Protein AF-A0A1Y2IAF9-F1 (afdb_monomer)

Nearest PDB structures (foldseek):
  5a9q-assembly1_1  TM=4.349E-01  e=6.823E-01  Homo sapiens
  2kd2-assembly1_A  TM=7.575E-01  e=8.486E+00  Mus musculus
  6i52-assembly1_A  TM=2.511E-01  e=3.735E+00  Saccharomyces cerevisiae S288C
  5yvq-assembly1_A  TM=1.130E-01  e=1.772E-01  Muvirus mu
  6byp-assembly1_A  TM=2.005E-01  e=3.735E+00  Alteromonas sp. LOR

Foldseek 3Di:
DVVVVVLVVLLVVLVVLCVLLVHDDDDDPPDGSNRSSVLSVVLLVCLLQVPQPDEAEDECCRLPVPDQADWAAAPQKTWGWDQDPQKTKTWIWRDADPVRNDIDIDIDIARGDFPDWDDDPVAFKIKGWDFLADRQRDDDDDDDDDPDDDDPDDDDDDDPDPPPFTKIKMFGNVLSVVLVVPDDPPDHGDDDDCVGRPQPTMDMDGDPDPPPRFDFHDEHQKTWGWDQDPPLFKIKIKIKRLSDDPVSQVVLVVVCVVQPDPPPPPVVPDPDDPPVDKHKHKDKDQDKDWQADPPVDSRGNDPGIDIHRRIIMMIIIMDTQDPASAWHWHDDSNYIYTYHRD

Structure (mmCIF, N/CA/C/O backbone):
data_AF-A0A1Y2IAF9-F1
#
_entry.id   AF-A0A1Y2IAF9-F1
#
loop_
_atom_site.group_PDB
_atom_site.id
_atom_site.type_symbol
_atom_site.label_atom_id
_atom_site.label_alt_id
_atom_site.label_comp_id
_atom_site.label_asym_id
_atom_site.label_entity_id
_atom_site.label_seq_id
_atom_site.pdbx_PDB_ins_code
_atom_site.Cartn_x
_atom_site.Cartn_y
_atom_site.Cartn_z
_atom_site.occupancy
_atom_site.B_iso_or_equiv
_atom_site.auth_seq_id
_atom_site.auth_comp_id
_atom_site.auth_asym_id
_atom_site.auth_atom_id
_atom_site.pdbx_PDB_model_num
ATOM 1 N N . MET A 1 1 ? -1.898 -12.238 41.537 1.00 76.81 1 MET A N 1
ATOM 2 C CA . MET A 1 1 ? -1.770 -13.462 40.729 1.00 76.81 1 MET A CA 1
ATOM 3 C C . MET A 1 1 ? -2.768 -13.439 39.579 1.00 76.81 1 MET A C 1
ATOM 5 O O . MET A 1 1 ? -2.336 -13.214 38.472 1.00 76.81 1 MET A O 1
ATOM 9 N N . LEU A 1 2 ? -4.087 -13.450 39.802 1.00 80.12 2 LEU A N 1
ATOM 10 C CA . LEU A 1 2 ? -5.042 -13.400 38.673 1.00 80.12 2 LEU A CA 1
ATOM 11 C C . LEU A 1 2 ? -4.886 -12.192 37.720 1.00 80.12 2 LEU A C 1
ATOM 13 O O . LEU A 1 2 ? -5.036 -12.354 36.519 1.00 80.12 2 LEU A O 1
ATOM 17 N N . LEU A 1 3 ? -4.565 -10.994 38.228 1.00 81.12 3 LEU A N 1
ATOM 18 C CA . LEU A 1 3 ? -4.362 -9.812 37.372 1.00 81.12 3 LEU A CA 1
ATOM 19 C C . LEU A 1 3 ? -3.074 -9.882 36.532 1.00 81.12 3 LEU A C 1
ATOM 21 O O . LEU A 1 3 ? -3.092 -9.453 35.386 1.00 81.12 3 LEU A O 1
ATOM 25 N N . SER A 1 4 ? -1.989 -10.461 37.064 1.00 83.62 4 SER A N 1
ATOM 26 C CA . SER A 1 4 ? -0.749 -10.641 36.292 1.00 83.62 4 SER A CA 1
ATOM 27 C C . SER A 1 4 ? -0.944 -11.650 35.161 1.00 83.62 4 SER A C 1
ATOM 29 O O . SER A 1 4 ? -0.481 -11.418 34.051 1.00 83.62 4 SER A O 1
ATOM 31 N N . ASP A 1 5 ? -1.711 -12.713 35.415 1.00 88.81 5 ASP A N 1
ATOM 32 C CA . ASP A 1 5 ? -1.973 -13.764 34.425 1.00 88.81 5 ASP A CA 1
ATOM 33 C C . ASP A 1 5 ? -2.825 -13.237 33.247 1.00 88.81 5 ASP A C 1
ATOM 35 O O . ASP A 1 5 ? -2.660 -13.655 32.096 1.00 88.81 5 ASP A O 1
ATOM 39 N N . ILE A 1 6 ? -3.726 -12.283 33.520 1.00 89.31 6 ILE A N 1
ATOM 40 C CA . ILE A 1 6 ? -4.536 -11.613 32.492 1.00 89.31 6 ILE A CA 1
ATOM 41 C C . ILE A 1 6 ? -3.656 -10.719 31.612 1.00 89.31 6 ILE A C 1
ATOM 43 O O . ILE A 1 6 ? -3.736 -10.820 30.387 1.00 89.31 6 ILE A O 1
ATOM 47 N N . ASP A 1 7 ? -2.794 -9.892 32.207 1.00 91.06 7 ASP A N 1
ATOM 48 C CA . ASP A 1 7 ? -1.920 -8.988 31.450 1.00 91.06 7 ASP A CA 1
ATOM 49 C C . ASP A 1 7 ? -0.928 -9.752 30.563 1.00 91.06 7 ASP A C 1
ATOM 51 O O . ASP A 1 7 ? -0.714 -9.375 29.407 1.00 91.06 7 ASP A O 1
ATOM 55 N N . GLU A 1 8 ? -0.377 -10.865 31.056 1.00 92.94 8 GLU A N 1
ATOM 56 C CA . GLU A 1 8 ? 0.482 -11.757 30.270 1.00 92.94 8 GLU A CA 1
ATOM 57 C C . GLU A 1 8 ? -0.269 -12.365 29.081 1.00 92.94 8 GLU A C 1
ATOM 59 O O . GLU A 1 8 ? 0.237 -12.374 27.954 1.00 92.94 8 GLU A O 1
ATOM 64 N N . THR A 1 9 ? -1.508 -12.814 29.302 1.00 96.06 9 THR A N 1
ATOM 65 C CA . THR A 1 9 ? -2.350 -13.378 28.239 1.00 96.06 9 THR A CA 1
ATOM 66 C C . THR A 1 9 ? -2.654 -12.338 27.161 1.00 96.06 9 THR A C 1
ATOM 68 O O . THR A 1 9 ? -2.522 -12.619 25.968 1.00 96.06 9 THR A O 1
ATOM 71 N N . VAL A 1 10 ? -3.029 -11.119 27.556 1.00 96.06 10 VAL A N 1
ATOM 72 C CA . VAL A 1 10 ? -3.322 -10.029 26.614 1.00 96.06 10 VAL A CA 1
ATOM 73 C C . VAL A 1 10 ? -2.063 -9.598 25.862 1.00 96.06 10 VAL A C 1
ATOM 75 O O . VAL A 1 10 ? -2.120 -9.379 24.652 1.00 96.06 10 VAL A O 1
ATOM 78 N N . SER A 1 11 ? -0.914 -9.537 26.539 1.00 95.44 11 SER A N 1
ATOM 79 C CA . SER A 1 11 ? 0.374 -9.243 25.906 1.00 95.44 11 SER A CA 1
ATOM 80 C C . SER A 1 11 ? 0.740 -10.286 24.849 1.00 95.44 11 SER A C 1
ATOM 82 O O . SER A 1 11 ? 1.123 -9.930 23.734 1.00 95.44 11 SER A O 1
ATOM 84 N N . LEU A 1 12 ? 0.537 -11.575 25.142 1.00 96.19 12 LEU A N 1
ATOM 85 C CA . LEU A 1 12 ? 0.754 -12.646 24.173 1.00 96.19 12 LEU A CA 1
ATOM 86 C C . LEU A 1 12 ? -0.173 -12.512 22.956 1.00 96.19 12 LEU A C 1
ATOM 88 O O . LEU A 1 12 ? 0.286 -12.648 21.822 1.00 96.19 12 LEU A O 1
ATOM 92 N N . ILE A 1 13 ? -1.459 -12.212 23.169 1.00 96.38 13 ILE A N 1
ATOM 93 C CA . ILE A 1 13 ? -2.408 -11.982 22.068 1.00 96.38 13 ILE A CA 1
ATOM 94 C C . ILE A 1 13 ? -1.953 -10.796 21.212 1.00 96.38 13 ILE A C 1
ATOM 96 O O . ILE A 1 13 ? -1.945 -10.905 19.989 1.00 96.38 13 ILE A O 1
ATOM 100 N N . TYR A 1 14 ? -1.519 -9.696 21.829 1.00 95.81 14 TYR A N 1
ATOM 101 C CA . TYR A 1 14 ? -0.976 -8.545 21.111 1.00 95.81 14 TYR A CA 1
ATOM 102 C C . TYR A 1 14 ? 0.216 -8.922 20.221 1.00 95.81 14 TYR A C 1
ATOM 104 O O . TYR A 1 14 ? 0.215 -8.589 19.037 1.00 95.81 14 TYR A O 1
ATOM 112 N N . GLN A 1 15 ? 1.183 -9.688 20.736 1.00 95.38 15 GLN A N 1
ATOM 113 C CA . GLN A 1 15 ? 2.333 -10.158 19.949 1.00 95.38 15 GLN A CA 1
ATOM 114 C C . GLN A 1 15 ? 1.920 -11.062 18.779 1.00 95.38 15 GLN A C 1
ATOM 116 O O . GLN A 1 15 ? 2.440 -10.933 17.671 1.00 95.38 15 GLN A O 1
ATOM 121 N N . ILE A 1 16 ? 0.950 -11.954 18.999 1.00 94.06 16 ILE A N 1
ATOM 122 C CA . ILE A 1 16 ? 0.395 -12.805 17.938 1.00 94.06 16 ILE A CA 1
ATOM 123 C C . ILE A 1 16 ? -0.255 -11.945 16.844 1.00 94.06 16 ILE A C 1
ATOM 125 O O . ILE A 1 16 ? -0.029 -12.172 15.654 1.00 94.06 16 ILE A O 1
ATOM 129 N N . GLU A 1 17 ? -1.049 -10.947 17.232 1.00 93.75 17 GLU A N 1
ATOM 130 C CA . GLU A 1 17 ? -1.734 -10.066 16.287 1.00 93.75 17 GLU A CA 1
ATOM 131 C C . GLU A 1 17 ? -0.757 -9.155 15.525 1.00 93.75 17 GLU A C 1
ATOM 133 O O . GLU A 1 17 ? -0.952 -8.943 14.327 1.00 93.75 17 GLU A O 1
ATOM 138 N N . LEU A 1 18 ? 0.327 -8.692 16.157 1.00 91.12 18 LEU A N 1
ATOM 139 C CA . LEU A 1 18 ? 1.426 -7.993 15.479 1.00 91.12 18 LEU A CA 1
ATOM 140 C C . LEU A 1 18 ? 2.084 -8.872 14.412 1.00 91.12 18 LEU A C 1
ATOM 142 O O . LEU A 1 18 ? 2.261 -8.431 13.275 1.00 91.12 18 LEU A O 1
ATOM 146 N N . GLY A 1 19 ? 2.361 -10.138 14.744 1.00 88.56 19 GLY A N 1
ATOM 147 C CA . GLY A 1 19 ? 2.893 -11.114 13.795 1.00 88.56 19 GLY A CA 1
ATOM 148 C C . GLY A 1 19 ? 1.987 -11.296 12.573 1.00 88.56 19 GLY A C 1
ATOM 149 O O . GLY A 1 19 ? 2.471 -11.316 11.442 1.00 88.56 19 GLY A O 1
ATOM 150 N N . PHE A 1 20 ? 0.663 -11.334 12.765 1.00 87.94 20 PHE A N 1
ATOM 151 C CA . PHE A 1 20 ? -0.286 -11.373 11.643 1.00 87.94 20 PHE A CA 1
ATOM 152 C C . PHE A 1 20 ? -0.281 -10.102 10.797 1.00 87.94 20 PHE A C 1
ATOM 154 O O . PHE A 1 20 ? -0.543 -10.170 9.597 1.00 87.94 20 PHE A O 1
ATOM 161 N N . GLU A 1 21 ? 0.003 -8.946 11.391 1.00 83.75 21 GLU A N 1
ATOM 162 C CA . GLU A 1 21 ? 0.117 -7.682 10.666 1.00 83.75 21 GLU A CA 1
ATOM 163 C C . GLU A 1 21 ? 1.495 -7.483 10.012 1.00 83.75 21 GLU A C 1
ATOM 165 O O . GLU A 1 21 ? 1.642 -6.548 9.227 1.00 83.75 21 GLU A O 1
ATOM 170 N N . SER A 1 22 ? 2.459 -8.387 10.255 1.00 83.75 22 SER A N 1
ATOM 171 C CA . SER A 1 22 ? 3.883 -8.207 9.914 1.00 83.75 22 SER A CA 1
ATOM 172 C C . SER A 1 22 ? 4.475 -6.936 10.535 1.00 83.75 22 SER A C 1
ATOM 174 O O . SER A 1 22 ? 5.323 -6.277 9.944 1.00 83.75 22 SER A O 1
ATOM 176 N N . LEU A 1 23 ? 3.998 -6.577 11.727 1.00 84.44 23 LEU A N 1
ATOM 177 C CA . LEU A 1 23 ? 4.448 -5.405 12.464 1.00 84.44 23 LEU A CA 1
ATOM 178 C C . LEU A 1 23 ? 5.385 -5.816 13.591 1.00 84.44 23 LEU A C 1
ATOM 180 O O . LEU A 1 23 ? 5.216 -6.863 14.216 1.00 84.44 23 LEU A O 1
ATOM 184 N N . GLU A 1 24 ? 6.343 -4.949 13.883 1.00 86.00 24 GLU A N 1
ATOM 185 C CA . GLU A 1 24 ? 7.184 -5.081 15.065 1.00 86.00 24 GLU A CA 1
ATOM 186 C C . GLU A 1 24 ? 6.483 -4.481 16.285 1.00 86.00 24 GLU A C 1
ATOM 188 O O . GLU A 1 24 ? 5.723 -3.512 16.186 1.00 86.00 24 GLU A O 1
ATOM 193 N N . ALA A 1 25 ? 6.740 -5.061 17.456 1.00 85.62 25 ALA A N 1
ATOM 194 C CA . ALA A 1 25 ? 6.220 -4.528 18.701 1.00 85.62 25 ALA A CA 1
ATOM 195 C C . ALA A 1 25 ? 6.862 -3.174 19.001 1.00 85.62 25 ALA A C 1
ATOM 197 O O . ALA A 1 25 ? 8.059 -3.082 19.262 1.00 85.62 25 ALA A O 1
ATOM 198 N N . TYR A 1 26 ? 6.040 -2.131 19.016 1.00 82.50 26 TYR A N 1
ATOM 199 C CA . TYR A 1 26 ? 6.442 -0.813 19.478 1.00 82.50 26 TYR A CA 1
ATOM 200 C C . TYR A 1 26 ? 5.904 -0.583 20.893 1.00 82.50 26 TYR A C 1
ATOM 202 O O . TYR A 1 26 ? 4.705 -0.748 21.136 1.00 82.50 26 TYR A O 1
ATOM 210 N N . GLN A 1 27 ? 6.787 -0.231 21.832 1.00 82.19 27 GLN A N 1
ATOM 211 C CA . GLN A 1 27 ? 6.377 0.190 23.170 1.00 82.19 27 GLN A CA 1
ATOM 212 C C . GLN A 1 27 ? 6.032 1.677 23.149 1.00 82.19 27 GLN A C 1
ATOM 214 O O . GLN A 1 27 ? 6.852 2.516 22.785 1.00 82.19 27 GLN A O 1
ATOM 219 N N . VAL A 1 28 ? 4.800 1.989 23.543 1.00 86.38 28 VAL A N 1
ATOM 220 C CA . VAL A 1 28 ? 4.346 3.361 23.764 1.00 86.38 28 VAL A CA 1
ATOM 221 C C . VAL A 1 28 ? 4.270 3.573 25.267 1.00 86.38 28 VAL A C 1
ATOM 223 O O . VAL A 1 28 ? 3.488 2.900 25.941 1.00 86.38 28 VAL A O 1
ATOM 226 N N . ASP A 1 29 ? 5.065 4.507 25.783 1.00 91.19 29 ASP A N 1
ATOM 227 C CA . ASP A 1 29 ? 5.041 4.853 27.202 1.00 91.19 29 ASP A CA 1
ATOM 228 C C . ASP A 1 29 ? 3.616 5.213 27.645 1.00 91.19 29 ASP A C 1
ATOM 230 O O . ASP A 1 29 ? 2.963 6.087 27.068 1.00 91.19 29 ASP A O 1
ATOM 234 N N . GLY A 1 30 ? 3.139 4.528 28.684 1.00 91.31 30 GLY A N 1
ATOM 235 C CA . GLY A 1 30 ? 1.836 4.783 29.296 1.00 91.31 30 GLY A CA 1
ATOM 236 C C . GLY A 1 30 ? 0.644 4.040 28.687 1.00 91.31 30 GLY A C 1
ATOM 237 O O . GLY A 1 30 ? -0.457 4.242 29.187 1.00 91.31 30 GLY A O 1
ATOM 238 N N . LEU A 1 31 ? 0.830 3.182 27.674 1.00 93.75 31 LEU A N 1
ATOM 239 C CA . LEU A 1 31 ? -0.236 2.300 27.175 1.00 93.75 31 LEU A CA 1
ATOM 240 C C . LEU A 1 31 ? -0.061 0.860 27.669 1.00 93.75 31 LEU A C 1
ATOM 242 O O . LEU A 1 31 ? 1.024 0.283 27.599 1.00 93.75 31 LEU A O 1
ATOM 246 N N . SER A 1 32 ? -1.155 0.262 28.131 1.00 94.50 32 SER A N 1
ATOM 247 C CA . SER A 1 32 ? -1.240 -1.158 28.476 1.00 94.50 32 SER A CA 1
ATOM 248 C C . SER A 1 32 ? -1.288 -2.052 27.228 1.00 94.50 32 SER A C 1
ATOM 250 O O . SER A 1 32 ? -1.695 -1.626 26.146 1.00 94.50 32 SER A O 1
ATOM 252 N N . SER A 1 33 ? -0.946 -3.340 27.376 1.00 94.25 33 SER A N 1
ATOM 253 C CA . SER A 1 33 ? -1.073 -4.333 26.292 1.00 94.25 33 SER A CA 1
ATOM 254 C C . SER A 1 33 ? -2.502 -4.427 25.740 1.00 94.25 33 SER A C 1
ATOM 256 O O . SER A 1 33 ? -2.680 -4.668 24.548 1.00 94.25 33 SER A O 1
ATOM 258 N N . SER A 1 34 ? -3.517 -4.222 26.589 1.00 95.06 34 SER A N 1
ATOM 259 C CA . SER A 1 34 ? -4.925 -4.228 26.175 1.00 95.06 34 SER A CA 1
ATOM 260 C C . SER A 1 34 ? -5.248 -3.055 25.257 1.00 95.06 34 SER A C 1
ATOM 262 O O . SER A 1 34 ? -5.861 -3.253 24.213 1.00 95.06 34 SER A O 1
ATOM 264 N N . GLU A 1 35 ? -4.799 -1.848 25.606 1.00 94.38 35 GLU A N 1
ATOM 265 C CA . GLU A 1 35 ? -5.002 -0.653 24.777 1.00 94.38 35 GLU A CA 1
ATOM 266 C C . GLU A 1 35 ? -4.236 -0.754 23.453 1.00 94.38 35 GLU A C 1
ATOM 268 O O . GLU A 1 35 ? -4.747 -0.358 22.404 1.00 94.38 35 GLU A O 1
ATOM 273 N N . LEU A 1 36 ? -3.023 -1.317 23.474 1.00 93.12 36 LEU A N 1
ATOM 274 C CA . LEU A 1 36 ? -2.245 -1.570 22.258 1.00 93.12 36 LEU A CA 1
ATOM 275 C C . LEU A 1 36 ? -2.941 -2.585 21.340 1.00 93.12 36 LEU A C 1
ATOM 277 O O . LEU A 1 36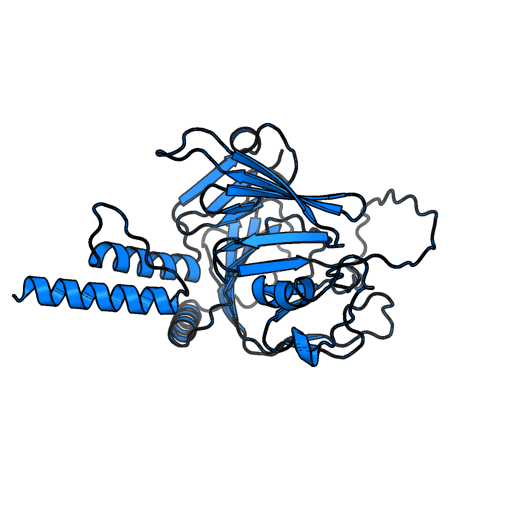 ? -3.029 -2.358 20.131 1.00 93.12 36 LEU A O 1
ATOM 281 N N . LEU A 1 37 ? -3.477 -3.672 21.904 1.00 94.69 37 LEU A N 1
ATOM 282 C CA . LEU A 1 37 ? -4.252 -4.664 21.161 1.00 94.69 37 LEU A CA 1
ATOM 283 C C . LEU A 1 37 ? -5.531 -4.057 20.571 1.00 94.69 37 LEU A C 1
ATOM 285 O O . LEU A 1 37 ? -5.820 -4.275 19.397 1.00 94.69 37 LEU A O 1
ATOM 289 N N . GLU A 1 38 ? -6.278 -3.278 21.351 1.00 93.50 38 GLU A N 1
ATOM 290 C CA . GLU A 1 38 ? -7.497 -2.612 20.887 1.00 93.50 38 GLU A CA 1
ATOM 291 C C . GLU A 1 38 ? -7.206 -1.682 19.704 1.00 93.50 38 GLU A C 1
ATOM 293 O O . GLU A 1 38 ? -7.850 -1.795 18.661 1.00 93.50 38 GLU A O 1
ATOM 298 N N . ARG A 1 39 ? -6.166 -0.843 19.809 1.00 90.56 39 ARG A N 1
ATOM 299 C CA . ARG A 1 39 ? -5.727 0.033 18.711 1.00 90.56 39 ARG A CA 1
ATOM 300 C C . ARG A 1 39 ? -5.316 -0.748 17.468 1.00 90.56 39 ARG A C 1
ATOM 302 O O . ARG A 1 39 ? -5.630 -0.331 16.355 1.00 90.56 39 ARG A O 1
ATOM 309 N N . LEU A 1 40 ? -4.621 -1.872 17.637 1.00 91.12 40 LEU A N 1
ATOM 310 C CA . LEU A 1 40 ? -4.206 -2.727 16.526 1.00 91.12 40 LEU A CA 1
ATOM 311 C C . LEU A 1 40 ? -5.413 -3.328 15.789 1.00 91.12 40 LEU A C 1
ATOM 313 O O . LEU A 1 40 ? -5.447 -3.352 14.555 1.00 91.12 40 LEU A O 1
ATOM 317 N N . LEU A 1 41 ? -6.410 -3.801 16.537 1.00 91.94 41 LEU A N 1
ATOM 318 C CA . LEU A 1 41 ? -7.632 -4.374 15.976 1.00 91.94 41 LEU A CA 1
ATOM 319 C C . LEU A 1 41 ? -8.504 -3.308 15.305 1.00 91.94 41 LEU A C 1
ATOM 321 O O . LEU A 1 41 ? -8.987 -3.534 14.195 1.00 91.94 41 LEU A O 1
ATOM 325 N N . ASP A 1 42 ? -8.655 -2.143 15.928 1.00 89.50 42 ASP A N 1
ATOM 326 C CA . ASP A 1 42 ? -9.360 -0.998 15.350 1.00 89.50 42 ASP A CA 1
ATOM 327 C C . ASP A 1 42 ? -8.700 -0.530 14.042 1.00 89.50 42 ASP A C 1
ATOM 329 O O . ASP A 1 42 ? -9.360 -0.395 13.009 1.00 89.50 42 ASP A O 1
ATOM 333 N N . ARG A 1 43 ? -7.368 -0.403 14.035 1.00 87.44 43 ARG A N 1
ATOM 334 C CA . ARG A 1 43 ? -6.582 -0.111 12.829 1.00 87.44 43 ARG A CA 1
ATOM 335 C C . ARG A 1 43 ? -6.879 -1.112 11.711 1.00 87.44 43 ARG A C 1
ATOM 337 O O . ARG A 1 43 ? -7.114 -0.707 10.573 1.00 87.44 43 ARG A O 1
ATOM 344 N N . ARG A 1 44 ? -6.900 -2.416 12.005 1.00 88.81 44 ARG A N 1
ATOM 345 C CA . ARG A 1 44 ? -7.231 -3.452 11.009 1.00 88.81 44 ARG A CA 1
ATOM 346 C C . ARG A 1 44 ? -8.622 -3.238 10.413 1.00 88.81 44 ARG A C 1
ATOM 348 O O . ARG A 1 44 ? -8.786 -3.384 9.201 1.00 88.81 44 ARG A O 1
ATOM 355 N N . VAL A 1 45 ? -9.608 -2.904 11.245 1.00 89.06 45 VAL A N 1
ATOM 356 C CA . VAL A 1 45 ? -10.969 -2.610 10.780 1.00 89.06 45 VAL A CA 1
ATOM 357 C C . VAL A 1 45 ? -10.958 -1.392 9.861 1.00 89.06 45 VAL A C 1
ATOM 359 O O . VAL A 1 45 ? -11.467 -1.500 8.750 1.00 89.06 45 VAL A O 1
ATOM 362 N N . ARG A 1 46 ? -10.303 -0.289 10.243 1.00 86.88 46 ARG A N 1
ATOM 363 C CA . ARG A 1 46 ? -10.210 0.926 9.413 1.00 86.88 46 ARG A CA 1
ATOM 364 C C . ARG A 1 46 ? -9.571 0.681 8.050 1.00 86.88 46 ARG A C 1
ATOM 366 O O . ARG A 1 46 ? -10.081 1.167 7.047 1.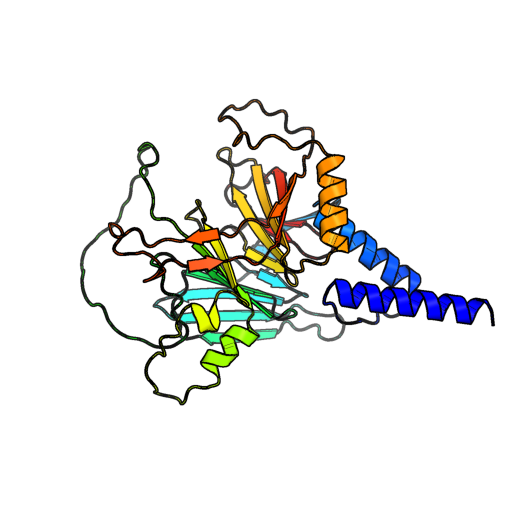00 86.88 46 ARG A O 1
ATOM 373 N N . TRP A 1 47 ? -8.512 -0.123 7.973 1.00 87.88 47 TRP A N 1
ATOM 374 C CA . TRP A 1 47 ? -7.910 -0.504 6.689 1.00 87.88 47 TRP A CA 1
ATOM 375 C C . TRP A 1 47 ? -8.848 -1.355 5.820 1.00 87.88 47 TRP A C 1
ATOM 377 O O . TRP A 1 47 ? -8.854 -1.218 4.596 1.00 87.88 47 TRP A O 1
ATOM 387 N N . LEU A 1 48 ? -9.659 -2.219 6.436 1.00 87.62 48 LEU A N 1
ATOM 388 C CA . LEU A 1 48 ? -10.614 -3.065 5.722 1.00 87.62 48 LEU A CA 1
ATOM 389 C C . LEU A 1 48 ? -11.843 -2.288 5.239 1.00 87.62 48 LEU A C 1
ATOM 391 O O . LEU A 1 48 ? -12.345 -2.557 4.152 1.00 87.62 48 LEU A O 1
ATOM 395 N N . THR A 1 49 ? -12.338 -1.352 6.043 1.00 85.94 49 THR A N 1
ATOM 396 C CA . THR A 1 49 ? -13.535 -0.564 5.735 1.00 85.94 49 THR A CA 1
ATOM 397 C C . THR A 1 49 ? -13.207 0.741 5.023 1.00 85.94 49 THR A C 1
ATOM 399 O O . THR A 1 49 ? -14.112 1.401 4.534 1.00 85.94 49 THR A O 1
ATOM 402 N N . LEU A 1 50 ? -11.937 1.153 4.980 1.00 85.44 50 LEU A N 1
ATOM 403 C CA . LEU A 1 50 ? -11.515 2.506 4.604 1.00 85.44 50 LEU A CA 1
ATOM 404 C C . LEU A 1 50 ? -12.349 3.595 5.282 1.00 85.44 50 LEU A C 1
ATOM 406 O O . LEU A 1 50 ? -12.517 4.674 4.710 1.00 85.44 50 LEU A O 1
ATOM 410 N N . ASP A 1 51 ? -12.892 3.322 6.471 1.00 83.38 51 ASP A N 1
ATOM 411 C CA . ASP A 1 51 ? -13.701 4.274 7.217 1.00 83.38 51 ASP A CA 1
ATOM 412 C C . ASP A 1 51 ? -12.805 5.172 8.060 1.00 83.38 51 ASP A C 1
ATOM 414 O O . ASP A 1 51 ? -12.636 5.021 9.269 1.00 83.38 51 ASP A O 1
ATOM 418 N N . TRP A 1 52 ? -12.172 6.108 7.367 1.00 74.12 52 TRP A N 1
ATOM 419 C CA . TRP A 1 52 ? -11.449 7.192 8.005 1.00 74.12 52 TRP A CA 1
ATOM 420 C C . TRP A 1 52 ? -12.475 8.214 8.472 1.00 74.12 52 TRP A C 1
ATOM 422 O O . TRP A 1 52 ? -13.086 8.902 7.648 1.00 74.12 52 TRP A O 1
ATOM 432 N N . SER A 1 53 ? -12.684 8.265 9.786 1.00 66.75 53 SER A N 1
ATOM 433 C CA . SER A 1 53 ? -13.514 9.265 10.464 1.00 66.75 53 SER A CA 1
ATOM 434 C C . SER A 1 53 ? -12.894 10.664 10.410 1.00 66.75 53 SER A C 1
ATOM 436 O O . SER A 1 53 ? -13.592 11.660 10.593 1.00 66.75 53 SER A O 1
ATOM 438 N N . PHE A 1 54 ? -11.594 10.743 10.119 1.00 74.00 54 PHE A N 1
ATOM 439 C CA . PHE A 1 54 ? -10.832 11.975 10.022 1.00 74.00 54 PHE A CA 1
ATOM 440 C C . PHE A 1 54 ? -10.124 12.060 8.666 1.00 74.00 54 PHE A C 1
ATOM 442 O O . PHE A 1 54 ? -9.315 11.194 8.319 1.00 74.00 54 PHE A O 1
ATOM 449 N N . VAL A 1 55 ? -10.447 13.111 7.908 1.00 79.12 55 VAL A N 1
ATOM 450 C CA . VAL A 1 55 ? -9.711 13.500 6.703 1.00 79.12 55 VAL A CA 1
ATOM 451 C C . VAL A 1 55 ? -8.937 14.768 7.026 1.00 79.12 55 VAL A C 1
ATOM 453 O O . VAL A 1 55 ? -9.540 15.791 7.348 1.00 79.12 55 VAL A O 1
ATOM 456 N N . GLU A 1 56 ? -7.613 14.694 6.959 1.00 81.31 56 GLU A N 1
ATOM 457 C CA . GLU A 1 56 ? -6.741 15.842 7.198 1.00 81.31 56 GLU A CA 1
ATOM 458 C C . GLU A 1 56 ? -6.369 16.479 5.862 1.00 81.31 56 GLU A C 1
ATOM 460 O O . GLU A 1 56 ? -5.747 15.833 5.021 1.00 81.31 56 GLU A O 1
ATOM 465 N N . SER A 1 57 ? -6.744 17.738 5.644 1.00 79.88 57 SER A N 1
ATOM 466 C CA . SER A 1 57 ? -6.307 18.476 4.459 1.00 79.88 57 SER A CA 1
ATOM 467 C C . SER A 1 57 ? -4.941 19.103 4.721 1.00 79.88 57 SER A C 1
ATOM 469 O O . SER A 1 57 ? -4.815 19.937 5.614 1.00 79.88 57 SER A O 1
ATOM 471 N N . LEU A 1 58 ? -3.942 18.741 3.916 1.00 75.94 58 LEU A N 1
ATOM 472 C CA . LEU A 1 58 ? -2.608 19.341 3.948 1.00 75.94 58 LEU A CA 1
ATOM 473 C C . LEU A 1 58 ? -2.354 20.129 2.664 1.00 75.94 58 LEU A C 1
ATOM 475 O O . LEU A 1 58 ? -2.535 19.619 1.551 1.00 75.94 58 LEU A O 1
ATOM 479 N N . ARG A 1 59 ? -1.901 21.376 2.816 1.00 75.25 59 ARG A N 1
ATOM 480 C CA . ARG A 1 59 ? -1.434 22.190 1.690 1.00 75.25 59 ARG A CA 1
ATOM 481 C C . ARG A 1 59 ? 0.043 21.920 1.426 1.00 75.25 59 ARG A C 1
ATOM 483 O O . ARG A 1 59 ? 0.821 21.715 2.360 1.00 75.25 59 ARG A O 1
ATOM 490 N N . ALA A 1 60 ? 0.442 21.923 0.156 1.00 68.00 60 ALA A N 1
ATOM 491 C CA . ALA A 1 60 ? 1.829 21.665 -0.226 1.00 68.00 60 ALA A CA 1
ATOM 492 C C . ALA A 1 60 ? 2.809 22.648 0.442 1.00 68.00 60 ALA A C 1
ATOM 494 O O . ALA A 1 60 ? 3.881 22.244 0.885 1.00 68.00 60 ALA A O 1
ATOM 495 N N . GLU A 1 61 ? 2.412 23.911 0.584 1.00 69.69 61 GLU A N 1
ATOM 496 C CA . GLU A 1 61 ? 3.217 24.986 1.169 1.00 69.69 61 GLU A CA 1
ATOM 497 C C . GLU A 1 61 ? 3.432 24.821 2.676 1.00 69.69 61 GLU A C 1
ATOM 499 O O . GLU A 1 61 ? 4.450 25.267 3.201 1.00 69.69 61 GLU A O 1
ATOM 504 N N . GLU A 1 62 ? 2.487 24.180 3.367 1.00 68.94 62 GLU A N 1
ATOM 505 C CA . GLU A 1 62 ? 2.567 23.896 4.804 1.00 68.94 62 GLU A CA 1
ATOM 506 C C . GLU A 1 62 ? 3.472 22.690 5.077 1.00 68.94 62 GLU A C 1
ATOM 508 O O . GLU A 1 62 ? 4.213 22.675 6.060 1.00 68.94 62 GLU A O 1
ATOM 513 N N . ALA A 1 63 ? 3.427 21.687 4.195 1.00 64.06 63 ALA A N 1
ATOM 514 C CA . ALA A 1 63 ? 4.164 20.440 4.352 1.00 64.06 63 ALA A CA 1
ATOM 515 C C . ALA A 1 63 ? 5.615 20.536 3.855 1.00 64.06 63 ALA A C 1
ATOM 517 O O . ALA A 1 63 ? 6.531 20.077 4.541 1.00 64.06 63 ALA A O 1
ATOM 518 N N . VAL A 1 64 ? 5.841 21.114 2.667 1.00 62.25 64 VAL A N 1
ATOM 519 C CA . VAL A 1 64 ? 7.173 21.205 2.051 1.00 62.25 64 VAL A CA 1
ATOM 520 C C . VAL A 1 64 ? 7.318 22.504 1.237 1.00 62.25 64 VAL A C 1
ATOM 522 O O . VAL A 1 64 ? 7.095 22.509 0.026 1.00 62.25 64 VAL A O 1
ATOM 525 N N . PRO A 1 65 ? 7.776 23.609 1.857 1.00 56.84 65 PRO A N 1
ATOM 526 C CA . PRO A 1 65 ? 7.779 24.943 1.241 1.00 56.84 65 PRO A CA 1
ATOM 527 C C . PRO A 1 65 ? 8.636 25.100 -0.030 1.00 56.84 65 PRO A C 1
ATOM 529 O O . PRO A 1 65 ? 8.585 26.144 -0.672 1.00 56.84 65 PRO A O 1
ATOM 532 N N . GLN A 1 66 ? 9.488 24.121 -0.361 1.00 57.22 66 GLN A N 1
ATOM 533 C CA . GLN A 1 66 ? 10.595 24.288 -1.313 1.00 57.22 66 GLN A CA 1
ATOM 534 C C . GLN A 1 66 ? 10.542 23.389 -2.560 1.00 57.22 66 GLN A C 1
ATOM 536 O O . GLN A 1 66 ? 11.435 23.502 -3.399 1.00 57.22 66 GLN A O 1
ATOM 541 N N . SER A 1 67 ? 9.552 22.504 -2.739 1.00 55.94 67 SER A N 1
ATOM 542 C CA . SER A 1 67 ? 9.468 21.740 -3.999 1.00 55.94 67 SER A CA 1
ATOM 543 C C . SER A 1 67 ? 8.045 21.367 -4.415 1.00 55.94 67 SER A C 1
ATOM 545 O O . SER A 1 67 ? 7.231 20.945 -3.598 1.00 55.94 67 SER A O 1
ATOM 547 N N . ASN A 1 68 ? 7.802 21.491 -5.723 1.00 55.72 68 ASN A N 1
ATOM 548 C CA . ASN A 1 68 ? 6.508 21.361 -6.403 1.00 55.72 68 ASN A CA 1
ATOM 549 C C . ASN A 1 68 ? 6.153 19.915 -6.816 1.00 55.72 68 ASN A C 1
ATOM 551 O O . ASN A 1 68 ? 5.262 19.716 -7.639 1.00 55.72 68 ASN A O 1
ATOM 555 N N . LEU A 1 69 ? 6.885 18.903 -6.342 1.00 58.78 69 LEU A N 1
ATOM 556 C CA . LEU A 1 69 ? 6.741 17.510 -6.792 1.00 58.78 69 LEU A CA 1
ATOM 557 C C . LEU A 1 69 ? 6.069 16.633 -5.725 1.00 58.78 69 LEU A C 1
ATOM 559 O O . LEU A 1 69 ? 6.116 16.988 -4.551 1.00 58.78 69 LEU A O 1
ATOM 563 N N . PRO A 1 70 ? 5.412 15.518 -6.106 1.00 60.03 70 PRO A N 1
ATOM 564 C CA . PRO A 1 70 ? 4.693 14.677 -5.152 1.00 60.03 70 PRO A CA 1
ATOM 565 C C . PRO A 1 70 ? 5.645 14.092 -4.103 1.00 60.03 70 PRO A C 1
ATOM 567 O O . PRO A 1 70 ? 6.742 13.637 -4.432 1.00 60.03 70 PRO A O 1
ATOM 570 N N . TYR A 1 71 ? 5.198 14.095 -2.848 1.00 64.19 71 TYR A N 1
ATOM 571 C CA . TYR A 1 71 ? 5.907 13.493 -1.726 1.00 64.19 71 TYR A CA 1
ATOM 572 C C . TYR A 1 71 ? 5.118 12.307 -1.183 1.00 64.19 71 TYR A C 1
ATOM 574 O O . TYR A 1 71 ? 3.897 12.383 -1.046 1.00 64.19 71 TYR A O 1
ATOM 582 N N . ASP A 1 72 ? 5.828 11.264 -0.775 1.00 66.50 72 ASP A N 1
ATOM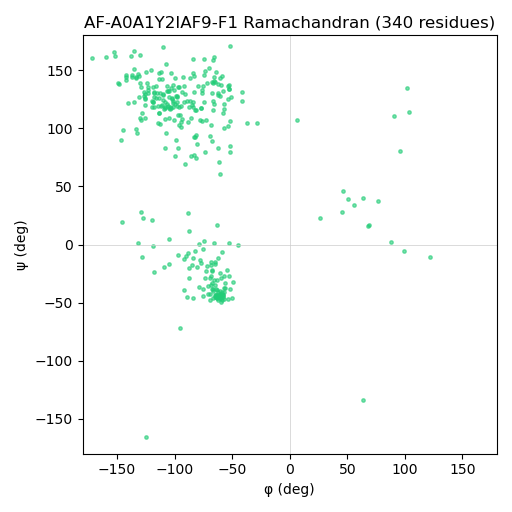 583 C CA . ASP A 1 72 ? 5.287 10.219 0.087 1.00 66.50 72 ASP A CA 1
ATOM 584 C C . ASP A 1 72 ? 5.611 10.568 1.545 1.00 66.50 72 ASP A C 1
ATOM 586 O O . ASP A 1 72 ? 6.751 10.894 1.856 1.00 66.50 72 ASP A O 1
ATOM 590 N N . LEU A 1 73 ? 4.632 10.513 2.453 1.00 63.59 73 LEU A N 1
ATOM 591 C CA . LEU A 1 73 ? 4.839 10.742 3.891 1.00 63.59 73 LEU A CA 1
ATOM 592 C C . LEU A 1 73 ? 4.750 9.419 4.659 1.00 63.59 73 LEU A C 1
ATOM 594 O O . LEU A 1 73 ? 3.704 8.769 4.637 1.00 63.59 73 LEU A O 1
ATOM 598 N N . LYS A 1 74 ? 5.819 9.038 5.369 1.00 67.19 74 LYS A N 1
ATOM 599 C CA . LYS A 1 74 ? 5.902 7.800 6.166 1.00 67.19 74 LYS A CA 1
ATOM 600 C C . LYS A 1 74 ? 6.640 8.019 7.480 1.00 67.19 74 LYS A C 1
ATOM 602 O O . LYS A 1 74 ? 7.790 8.434 7.453 1.00 67.19 74 LYS A O 1
ATOM 607 N N . ASN A 1 75 ? 6.007 7.743 8.626 1.00 64.38 75 ASN A N 1
ATOM 608 C CA . ASN A 1 75 ? 6.597 7.921 9.968 1.00 64.38 75 ASN A CA 1
ATOM 609 C C . ASN A 1 75 ? 7.309 9.273 10.148 1.00 64.38 75 ASN A C 1
ATOM 611 O O . ASN A 1 75 ? 8.448 9.348 10.604 1.00 64.38 75 ASN A O 1
ATOM 615 N N . GLY A 1 76 ? 6.653 10.350 9.712 1.00 64.69 76 GLY A N 1
ATOM 616 C CA . GLY A 1 76 ? 7.234 11.688 9.746 1.00 64.69 76 GLY A CA 1
ATOM 617 C C . GLY A 1 76 ? 8.393 11.894 8.768 1.00 64.69 76 GLY A C 1
ATOM 618 O O . GLY A 1 76 ? 9.145 12.834 8.928 1.00 64.69 76 GLY A O 1
ATOM 619 N N . THR A 1 77 ? 8.578 11.045 7.763 1.00 67.06 77 THR A N 1
ATOM 620 C CA . THR A 1 77 ? 9.584 11.216 6.714 1.00 67.06 77 THR A CA 1
ATOM 621 C C . THR A 1 77 ? 8.895 11.492 5.386 1.00 67.06 77 THR A C 1
ATOM 623 O O . THR A 1 77 ? 8.133 10.655 4.907 1.00 67.06 77 THR A O 1
ATOM 626 N N . PHE A 1 78 ? 9.156 12.653 4.791 1.00 70.62 78 PHE A N 1
ATOM 627 C CA . PHE A 1 78 ? 8.782 12.950 3.416 1.00 70.62 78 PHE A CA 1
ATOM 628 C C . PHE A 1 78 ? 9.827 12.398 2.461 1.00 70.62 78 PHE A C 1
ATOM 630 O O . PHE A 1 78 ? 11.024 12.643 2.610 1.00 70.62 78 PHE A O 1
ATOM 637 N N . LEU A 1 79 ? 9.360 11.693 1.447 1.00 71.00 79 LEU A N 1
ATOM 638 C CA . LEU A 1 79 ? 10.170 11.141 0.392 1.00 71.00 79 LEU A CA 1
ATOM 639 C C . LEU A 1 79 ? 9.738 11.734 -0.942 1.00 71.00 79 LEU A C 1
ATOM 641 O O . LEU A 1 79 ? 8.585 11.613 -1.332 1.00 71.00 79 LEU A O 1
ATOM 645 N N . ASN A 1 80 ? 10.668 12.354 -1.653 1.00 72.94 80 ASN A N 1
ATOM 646 C CA . ASN A 1 80 ? 10.456 12.845 -3.004 1.00 72.94 80 ASN A CA 1
ATOM 647 C C . ASN A 1 80 ? 11.402 12.118 -3.942 1.00 72.94 80 ASN A C 1
ATOM 649 O O . ASN A 1 80 ? 12.625 12.223 -3.814 1.00 72.94 80 ASN A O 1
ATOM 653 N N . ILE A 1 81 ? 10.816 11.402 -4.892 1.00 68.12 81 ILE A N 1
ATOM 654 C CA . ILE A 1 81 ? 11.562 10.718 -5.929 1.00 68.12 81 ILE A CA 1
ATOM 655 C C . ILE A 1 81 ? 11.414 11.498 -7.227 1.00 68.12 81 ILE A C 1
ATOM 657 O O . ILE A 1 81 ? 10.358 11.492 -7.859 1.00 68.12 81 ILE A O 1
ATOM 661 N N . THR A 1 82 ? 12.498 12.139 -7.653 1.00 68.56 82 THR A N 1
ATOM 662 C CA . THR A 1 82 ? 12.552 12.790 -8.960 1.00 68.56 82 THR A CA 1
ATOM 663 C C . THR A 1 82 ? 13.200 11.847 -9.959 1.00 68.56 82 THR A C 1
ATOM 665 O O . THR A 1 82 ? 14.209 11.219 -9.660 1.00 68.56 82 THR A O 1
ATOM 668 N N . ASN A 1 83 ? 12.635 11.729 -11.158 1.00 65.69 83 ASN A N 1
ATOM 669 C CA . ASN A 1 83 ? 13.320 11.082 -12.271 1.00 65.69 83 ASN A CA 1
ATOM 670 C C . ASN A 1 83 ? 13.631 12.145 -13.319 1.00 65.69 83 ASN A C 1
ATOM 672 O O . ASN A 1 83 ? 12.743 12.585 -14.048 1.00 65.69 83 ASN A O 1
ATOM 676 N N . HIS A 1 84 ? 14.892 12.562 -13.379 1.00 68.56 84 HIS A N 1
ATOM 677 C CA . HIS A 1 84 ? 15.374 13.480 -14.400 1.00 68.56 84 HIS A CA 1
ATOM 678 C C . HIS A 1 84 ? 16.541 12.836 -15.142 1.00 68.56 84 HIS A C 1
ATOM 680 O O . HIS A 1 84 ? 17.477 12.337 -14.522 1.00 68.56 84 HIS A O 1
ATOM 686 N N . ALA A 1 85 ? 16.497 12.844 -16.476 1.00 70.62 85 ALA A N 1
ATOM 687 C CA . ALA A 1 85 ? 17.572 12.325 -17.325 1.00 70.62 85 ALA A CA 1
ATOM 688 C C . ALA A 1 85 ? 18.045 10.898 -16.958 1.00 70.62 85 ALA A C 1
ATOM 690 O O . ALA A 1 85 ? 19.236 10.605 -17.032 1.00 70.62 85 ALA A O 1
ATOM 691 N N . ARG A 1 86 ? 17.113 9.997 -16.593 1.00 62.88 86 ARG A N 1
ATOM 692 C CA . ARG A 1 86 ? 17.392 8.601 -16.179 1.00 62.88 86 ARG A CA 1
ATOM 693 C C . ARG A 1 86 ? 18.129 8.463 -14.840 1.00 62.88 86 ARG A C 1
ATOM 695 O O . ARG A 1 86 ? 18.670 7.397 -14.552 1.00 62.88 86 ARG A O 1
ATOM 702 N N . ILE A 1 87 ? 18.156 9.521 -14.036 1.00 63.88 87 ILE A N 1
ATOM 703 C CA . ILE A 1 87 ? 18.648 9.494 -12.663 1.00 63.88 87 ILE A CA 1
ATOM 704 C C . ILE A 1 87 ? 17.436 9.640 -11.753 1.00 63.88 87 ILE A C 1
ATOM 706 O O . ILE A 1 87 ? 16.749 10.665 -11.766 1.00 63.88 87 ILE A O 1
ATOM 710 N N . VAL A 1 88 ? 17.185 8.598 -10.965 1.00 68.44 88 VAL A N 1
ATOM 711 C CA . VAL A 1 88 ? 16.172 8.610 -9.917 1.00 68.44 88 VAL A CA 1
ATOM 712 C C . VAL A 1 88 ? 16.829 9.191 -8.672 1.00 68.44 88 VAL A C 1
ATOM 714 O O . VAL A 1 88 ? 17.693 8.563 -8.072 1.00 68.44 88 VAL A O 1
ATOM 717 N N . THR A 1 89 ? 16.469 10.408 -8.283 1.00 68.38 89 THR A N 1
ATOM 718 C CA . THR A 1 89 ? 16.993 11.040 -7.071 1.00 68.38 89 THR A CA 1
ATOM 719 C C . THR A 1 89 ? 15.991 10.869 -5.946 1.00 68.38 89 THR A C 1
ATOM 721 O O . THR A 1 89 ? 14.863 11.346 -6.036 1.00 68.38 89 THR A O 1
ATOM 724 N N . MET A 1 90 ? 16.415 10.196 -4.883 1.00 72.50 90 MET A N 1
ATOM 725 C CA . MET A 1 90 ? 15.638 10.002 -3.670 1.00 72.50 90 MET A CA 1
ATOM 726 C C . MET A 1 90 ? 15.994 11.115 -2.679 1.00 72.50 90 MET A C 1
ATOM 728 O O . MET A 1 90 ? 17.101 11.146 -2.139 1.00 72.50 90 MET A O 1
ATOM 732 N N . ASN A 1 91 ? 15.075 12.053 -2.474 1.00 73.12 91 ASN A N 1
ATOM 733 C CA . ASN A 1 91 ? 15.200 13.125 -1.492 1.00 73.12 91 ASN A CA 1
ATOM 734 C C . ASN A 1 91 ? 14.367 12.761 -0.271 1.00 73.12 91 ASN A C 1
ATOM 736 O O . ASN A 1 91 ? 13.163 12.552 -0.391 1.00 73.12 91 ASN A O 1
ATOM 740 N N . THR A 1 92 ? 14.989 12.719 0.895 1.00 75.88 92 THR A N 1
ATOM 741 C CA . THR A 1 92 ? 14.339 12.322 2.140 1.00 75.88 92 THR A CA 1
ATOM 742 C C . THR A 1 92 ? 14.416 13.477 3.127 1.00 75.88 92 THR A C 1
ATOM 744 O O . THR A 1 92 ? 15.514 13.938 3.440 1.00 75.88 92 THR A O 1
ATOM 747 N N . ILE A 1 93 ? 13.271 13.925 3.634 1.00 74.31 93 ILE A N 1
ATOM 748 C CA . ILE A 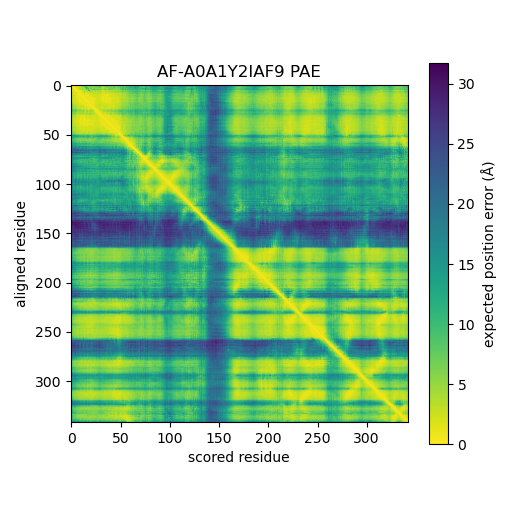1 93 ? 13.149 14.909 4.712 1.00 74.31 93 ILE A CA 1
ATOM 749 C C . ILE A 1 93 ? 12.551 14.195 5.920 1.00 74.31 93 ILE A C 1
ATOM 751 O O . ILE A 1 93 ? 11.392 13.802 5.887 1.00 74.31 93 ILE A O 1
ATOM 755 N N . ILE A 1 94 ? 13.310 14.045 6.997 1.00 75.44 94 ILE A N 1
ATOM 756 C CA . ILE A 1 94 ? 12.797 13.562 8.282 1.00 75.44 94 ILE A CA 1
ATOM 757 C C . ILE A 1 94 ? 12.268 14.776 9.044 1.00 75.44 94 ILE A C 1
ATOM 759 O O . ILE A 1 94 ? 13.007 15.742 9.239 1.00 75.44 94 ILE A O 1
ATOM 763 N N . LEU A 1 95 ? 11.000 14.742 9.441 1.00 69.50 95 LEU A N 1
ATOM 764 C CA . LEU A 1 95 ? 10.346 15.788 10.214 1.00 69.50 95 LEU A CA 1
ATOM 765 C C . LEU A 1 95 ? 10.876 15.828 11.652 1.00 69.50 95 LEU A C 1
ATOM 767 O O . LEU A 1 95 ? 11.281 14.795 12.192 1.00 69.50 95 LEU A O 1
ATOM 771 N N . PRO A 1 96 ? 10.834 17.008 12.294 1.00 64.38 96 PRO A N 1
ATOM 772 C CA . PRO A 1 96 ? 11.153 17.147 13.703 1.00 64.38 96 PRO A CA 1
ATOM 773 C C . PRO A 1 96 ? 10.348 16.183 14.575 1.00 64.38 96 PRO A C 1
ATOM 775 O O . PRO A 1 96 ? 9.135 16.034 14.423 1.00 64.38 96 PRO A O 1
ATOM 778 N N . THR A 1 97 ? 11.019 15.581 15.544 1.00 64.00 97 THR A N 1
ATOM 779 C CA . THR A 1 97 ? 10.399 14.818 16.628 1.00 64.00 97 THR A CA 1
ATOM 780 C C . THR A 1 97 ? 10.565 15.574 17.946 1.00 64.00 97 THR A C 1
ATOM 782 O O . THR A 1 97 ? 11.336 16.527 18.043 1.00 64.00 97 THR A O 1
ATOM 785 N N . ARG A 1 98 ? 9.880 15.138 19.013 1.00 51.53 98 ARG A N 1
ATOM 786 C CA . ARG A 1 98 ? 10.103 15.704 20.361 1.00 51.53 98 ARG A CA 1
ATOM 787 C C . ARG A 1 98 ? 11.546 15.528 20.849 1.00 51.53 98 ARG A C 1
ATOM 789 O O . ARG A 1 98 ? 12.007 16.336 21.645 1.00 51.53 98 ARG A O 1
ATOM 796 N N . ALA A 1 99 ? 12.224 14.474 20.394 1.00 60.50 99 ALA A N 1
ATOM 797 C CA . ALA A 1 99 ? 13.604 14.172 20.762 1.00 60.50 99 ALA A CA 1
ATOM 798 C C . ALA A 1 99 ? 14.632 14.866 19.850 1.00 60.50 99 ALA A C 1
ATOM 800 O O . ALA A 1 99 ? 15.732 15.173 20.301 1.00 60.50 99 ALA A O 1
ATOM 801 N N . ASP A 1 100 ? 14.278 15.128 18.589 1.00 71.88 100 ASP A N 1
ATOM 802 C CA . ASP A 1 100 ? 15.119 15.821 17.609 1.00 71.88 100 ASP A CA 1
ATOM 803 C C . ASP A 1 100 ? 14.300 16.911 16.899 1.00 71.88 100 ASP A C 1
ATOM 805 O O . ASP A 1 100 ? 13.575 16.607 15.950 1.00 71.88 100 ASP A O 1
ATOM 809 N N . PRO A 1 101 ? 14.372 18.177 17.350 1.00 78.25 101 PRO A N 1
ATOM 810 C CA . PRO A 1 101 ? 13.556 19.253 16.801 1.00 78.25 101 PRO A CA 1
ATOM 811 C C . PRO A 1 101 ? 14.037 19.741 15.424 1.00 78.25 101 PRO A C 1
ATOM 813 O O . PRO A 1 101 ? 13.410 20.631 14.850 1.00 78.25 101 PRO A O 1
ATOM 816 N N . GLN A 1 102 ? 15.150 19.220 14.899 1.00 71.06 102 GLN A N 1
ATOM 817 C CA . GLN A 1 102 ? 15.707 19.658 13.623 1.00 71.06 102 GLN A CA 1
ATOM 818 C C . GLN A 1 102 ? 15.285 18.706 12.497 1.00 71.06 102 GLN A C 1
ATOM 820 O O . GLN A 1 102 ? 15.524 17.500 12.596 1.00 71.06 102 GLN A O 1
ATOM 825 N N . PRO A 1 103 ? 14.698 19.209 11.396 1.00 73.69 103 PRO A N 1
ATOM 826 C CA . PRO A 1 103 ? 14.444 18.369 10.239 1.00 73.69 103 PRO A CA 1
ATOM 827 C C . PRO A 1 103 ? 15.772 17.926 9.616 1.00 73.69 103 PRO A C 1
ATOM 829 O O . PRO A 1 103 ? 16.717 18.713 9.512 1.00 73.69 103 PRO A O 1
ATOM 832 N N . ARG A 1 104 ? 15.852 16.675 9.157 1.00 78.44 104 ARG A N 1
ATOM 833 C CA . ARG A 1 104 ? 17.048 16.156 8.473 1.00 78.44 104 ARG A CA 1
ATOM 834 C C . ARG A 1 104 ? 16.768 15.940 7.004 1.00 78.44 104 ARG A C 1
ATOM 836 O O . ARG A 1 104 ? 15.827 15.237 6.656 1.00 78.44 104 ARG A O 1
ATOM 843 N N . TYR A 1 105 ? 17.629 16.481 6.154 1.00 78.81 105 TYR A N 1
ATOM 844 C CA . TYR A 1 105 ? 17.565 16.278 4.715 1.00 78.81 105 TYR A CA 1
ATOM 845 C C . TYR A 1 105 ? 18.674 15.336 4.251 1.00 78.81 105 TYR A C 1
ATOM 847 O O . TYR A 1 105 ? 19.841 15.525 4.594 1.00 78.81 105 TYR A O 1
ATOM 855 N N . THR A 1 106 ? 18.324 14.341 3.441 1.00 76.38 106 THR A N 1
ATOM 856 C CA . THR A 1 106 ? 19.296 13.508 2.729 1.00 76.38 106 THR A CA 1
ATOM 857 C C . THR A 1 106 ? 18.909 13.382 1.262 1.00 76.38 106 THR A C 1
ATOM 859 O O . THR A 1 106 ? 17.732 13.363 0.915 1.00 76.38 106 THR A O 1
ATOM 862 N N . ASN A 1 107 ? 19.913 13.300 0.396 1.00 78.38 107 ASN A N 1
ATOM 863 C CA . ASN A 1 107 ? 19.755 13.119 -1.041 1.00 78.38 107 ASN A CA 1
ATOM 864 C C . ASN A 1 107 ? 20.576 11.894 -1.453 1.00 78.38 107 ASN A C 1
ATOM 866 O O . ASN A 1 107 ? 21.763 11.808 -1.129 1.00 78.38 107 ASN A O 1
ATOM 870 N N . ARG A 1 108 ? 19.938 10.928 -2.115 1.00 72.81 108 ARG A N 1
ATOM 871 C CA . ARG A 1 108 ? 20.586 9.714 -2.618 1.00 72.81 108 ARG A CA 1
ATOM 872 C C . ARG A 1 108 ? 20.249 9.519 -4.097 1.00 72.81 108 ARG A C 1
ATOM 874 O O . ARG A 1 108 ? 19.090 9.250 -4.416 1.00 72.81 108 ARG A O 1
ATOM 881 N N . PRO A 1 109 ? 21.226 9.629 -5.011 1.00 68.50 109 PRO A N 1
ATOM 882 C CA . PRO A 1 109 ? 21.005 9.292 -6.408 1.00 68.50 109 PRO A CA 1
ATOM 883 C C . PRO A 1 109 ? 20.991 7.769 -6.589 1.00 68.50 109 PRO A C 1
ATOM 885 O O . PRO A 1 109 ? 21.874 7.061 -6.109 1.00 68.50 109 PRO A O 1
ATOM 888 N N . LEU A 1 110 ? 19.997 7.270 -7.315 1.00 63.38 110 LEU A N 1
ATOM 889 C CA . LEU A 1 110 ? 19.869 5.887 -7.753 1.00 63.38 110 LEU A CA 1
ATOM 890 C C . LEU A 1 110 ? 19.895 5.859 -9.286 1.00 63.38 110 LEU A C 1
ATOM 892 O O . LEU A 1 110 ? 19.182 6.606 -9.960 1.00 63.38 110 LEU A O 1
ATOM 896 N N . VAL A 1 111 ? 20.731 4.993 -9.856 1.00 61.28 111 VAL A N 1
ATOM 897 C CA . VAL A 1 111 ? 20.922 4.912 -11.311 1.00 61.28 111 VAL A CA 1
ATOM 898 C C . VAL A 1 111 ? 20.047 3.797 -11.885 1.00 61.28 111 VAL A C 1
ATOM 900 O O . VAL A 1 111 ? 20.502 2.670 -12.089 1.00 61.28 111 VAL A O 1
ATOM 903 N N . PHE A 1 112 ? 18.775 4.113 -12.132 1.00 59.31 112 PHE A N 1
ATOM 904 C CA . PHE A 1 112 ? 17.844 3.256 -12.869 1.00 59.31 112 PHE A CA 1
ATOM 905 C C . PHE A 1 112 ? 16.748 4.071 -13.568 1.00 59.31 112 PHE A C 1
ATOM 907 O O . PHE A 1 112 ? 16.561 5.251 -13.289 1.00 59.31 112 PHE A O 1
ATOM 914 N N . ILE A 1 113 ? 16.021 3.444 -14.496 1.00 54.19 113 ILE A N 1
ATOM 915 C CA . ILE A 1 113 ? 14.904 4.070 -15.216 1.00 54.19 113 ILE A CA 1
ATOM 916 C C . ILE A 1 113 ? 13.596 3.552 -14.614 1.00 54.19 113 ILE A C 1
ATOM 918 O O . ILE A 1 113 ? 13.326 2.357 -14.692 1.00 54.19 113 ILE A O 1
ATOM 922 N N . ALA A 1 114 ? 12.785 4.444 -14.041 1.00 59.47 114 ALA A N 1
ATOM 923 C CA . ALA A 1 114 ? 11.426 4.142 -13.584 1.00 59.47 114 ALA A CA 1
ATOM 924 C C . ALA A 1 114 ? 10.529 5.376 -13.715 1.00 59.47 114 ALA A C 1
ATOM 926 O O . ALA A 1 114 ? 10.946 6.474 -13.366 1.00 59.47 114 ALA A O 1
ATOM 927 N N . LEU A 1 115 ? 9.286 5.240 -14.175 1.00 58.09 115 LEU A N 1
ATOM 928 C CA . LEU A 1 115 ? 8.405 6.408 -14.372 1.00 58.09 115 LEU A CA 1
ATOM 929 C C . LEU A 1 115 ? 7.894 7.012 -13.077 1.00 58.09 115 LEU A C 1
ATOM 931 O O . LEU A 1 115 ? 7.518 8.176 -13.020 1.00 58.09 115 LEU A O 1
ATOM 935 N N . GLY A 1 116 ? 7.893 6.207 -12.032 1.00 59.16 116 GLY A N 1
ATOM 936 C CA . GLY A 1 116 ? 7.912 6.698 -10.678 1.00 59.16 116 GLY A CA 1
ATOM 937 C C . GLY A 1 116 ? 8.117 5.534 -9.742 1.00 59.16 116 GLY A C 1
ATOM 938 O O . GLY A 1 116 ? 7.846 4.379 -10.087 1.00 59.16 116 GLY A O 1
ATOM 939 N N . VAL A 1 117 ? 8.558 5.864 -8.548 1.00 63.06 117 VAL A N 1
ATOM 940 C CA . VAL A 1 117 ? 8.861 4.914 -7.495 1.00 63.06 117 VAL A CA 1
ATOM 941 C C . VAL A 1 117 ? 8.160 5.424 -6.252 1.00 63.06 117 VAL A C 1
ATOM 943 O O . VAL A 1 117 ? 8.053 6.631 -6.061 1.00 63.06 117 VAL A O 1
ATOM 946 N N . THR A 1 118 ? 7.671 4.508 -5.436 1.00 65.44 118 THR A N 1
ATOM 947 C CA . THR A 1 118 ? 7.337 4.790 -4.042 1.00 65.44 118 THR A CA 1
ATOM 948 C C . THR A 1 118 ? 7.867 3.640 -3.202 1.00 65.44 118 THR A C 1
ATOM 950 O O . THR A 1 118 ? 8.007 2.512 -3.695 1.00 65.44 118 THR A O 1
ATOM 953 N N . THR A 1 119 ? 8.206 3.927 -1.954 1.00 63.88 119 THR A N 1
ATOM 954 C CA . THR A 1 119 ? 8.676 2.928 -1.004 1.00 63.88 119 THR A CA 1
ATOM 955 C C . THR A 1 119 ? 8.121 3.223 0.376 1.00 63.88 119 THR A C 1
ATOM 957 O O . THR A 1 119 ? 8.011 4.380 0.782 1.00 63.88 119 THR A O 1
ATOM 960 N N . ASP A 1 120 ? 7.807 2.157 1.104 1.00 62.94 120 ASP A N 1
ATOM 961 C CA . ASP A 1 120 ? 7.756 2.211 2.556 1.00 62.94 120 ASP A CA 1
ATOM 962 C C . ASP A 1 120 ? 9.100 1.701 3.104 1.00 62.94 120 ASP A C 1
ATOM 964 O O . ASP A 1 120 ? 9.335 0.486 3.112 1.00 62.94 120 ASP A O 1
ATOM 968 N N . PRO A 1 121 ? 10.002 2.593 3.555 1.00 52.12 121 PRO A N 1
ATOM 969 C CA . PRO A 1 121 ? 11.306 2.183 4.065 1.00 52.12 121 PRO A CA 1
ATOM 970 C C . PRO A 1 121 ? 11.200 1.350 5.348 1.00 52.12 121 PRO A C 1
ATOM 972 O O . PRO A 1 121 ? 12.176 0.712 5.730 1.00 52.12 121 PRO A O 1
ATOM 975 N N . THR A 1 122 ? 10.043 1.345 6.017 1.00 54.56 122 THR A N 1
ATOM 976 C CA . THR A 1 122 ? 9.840 0.601 7.265 1.00 54.56 122 THR A CA 1
ATOM 977 C C . THR A 1 122 ? 9.455 -0.857 7.036 1.00 54.56 122 THR A C 1
ATOM 979 O O . THR A 1 122 ? 9.528 -1.656 7.965 1.00 54.56 122 THR A O 1
ATOM 982 N N . GLN A 1 123 ? 9.003 -1.204 5.827 1.00 54.12 123 GLN A N 1
ATOM 983 C CA . GLN A 1 123 ? 8.277 -2.454 5.572 1.00 54.12 123 GLN A CA 1
ATOM 984 C C . GLN A 1 123 ? 8.562 -3.060 4.191 1.00 54.12 123 GLN A C 1
ATOM 986 O O . GLN A 1 123 ? 7.824 -3.921 3.710 1.00 54.12 123 GLN A O 1
ATOM 991 N N . ASP A 1 124 ? 9.677 -2.658 3.577 1.00 60.34 124 ASP A N 1
ATOM 992 C CA . ASP A 1 124 ? 10.351 -3.483 2.580 1.00 60.34 124 ASP A CA 1
ATOM 993 C C . ASP A 1 124 ? 9.523 -3.767 1.307 1.00 60.34 124 ASP A C 1
ATOM 995 O O . ASP A 1 124 ? 9.504 -4.869 0.747 1.00 60.34 124 ASP A O 1
ATOM 999 N N . LEU A 1 125 ? 8.807 -2.740 0.845 1.00 55.19 125 LEU A N 1
ATOM 1000 C CA . LEU A 1 125 ? 8.000 -2.773 -0.371 1.00 55.19 125 LEU A CA 1
ATOM 1001 C C . LEU A 1 125 ? 8.389 -1.615 -1.300 1.00 55.19 125 LEU A C 1
ATOM 1003 O O . LEU A 1 125 ? 8.417 -0.448 -0.892 1.00 55.19 125 LEU A O 1
ATOM 1007 N N . LEU A 1 126 ? 8.675 -1.958 -2.559 1.00 62.56 126 LEU A N 1
ATOM 1008 C CA . LEU A 1 126 ? 8.933 -1.035 -3.657 1.00 62.56 126 LEU A CA 1
ATOM 1009 C C . LEU A 1 126 ? 7.836 -1.182 -4.714 1.00 62.56 126 LEU A C 1
ATOM 1011 O O . LEU A 1 126 ? 7.554 -2.282 -5.198 1.00 62.56 126 LEU A O 1
ATOM 1015 N N . VAL A 1 127 ? 7.251 -0.061 -5.131 1.00 58.00 127 VAL A N 1
ATOM 1016 C CA . VAL A 1 127 ? 6.348 -0.038 -6.289 1.00 58.00 127 VAL A CA 1
ATOM 1017 C C . VAL A 1 127 ? 7.071 0.599 -7.459 1.00 58.00 127 VAL A C 1
ATOM 1019 O O . VAL A 1 127 ? 7.455 1.770 -7.401 1.00 58.00 127 VAL A O 1
ATOM 1022 N N . VAL A 1 128 ? 7.225 -0.165 -8.536 1.00 61.62 128 VAL A N 1
ATOM 1023 C CA . VAL A 1 128 ? 7.861 0.291 -9.773 1.00 61.62 128 VAL A CA 1
ATOM 1024 C C . VAL A 1 128 ? 6.779 0.449 -10.834 1.00 61.62 128 VAL A C 1
ATOM 1026 O O . VAL A 1 128 ? 6.110 -0.520 -11.197 1.00 61.62 128 VAL A O 1
ATOM 1029 N N . LEU A 1 129 ? 6.598 1.677 -11.330 1.00 53.91 129 LEU A N 1
ATOM 1030 C CA . LEU A 1 129 ? 5.735 1.939 -12.483 1.00 53.91 129 LEU A CA 1
ATOM 1031 C C . LEU A 1 129 ? 6.556 2.102 -13.752 1.00 53.91 129 LEU A C 1
ATOM 1033 O O . LEU A 1 129 ? 7.541 2.846 -13.778 1.00 53.91 129 LEU A O 1
ATOM 1037 N N . ASP A 1 130 ? 6.109 1.426 -14.806 1.00 53.06 130 ASP A N 1
ATOM 1038 C CA . ASP A 1 130 ? 6.792 1.383 -16.089 1.00 53.06 130 ASP A CA 1
ATOM 1039 C C . ASP A 1 130 ? 5.817 1.523 -17.276 1.00 53.06 130 ASP A C 1
ATOM 1041 O O . ASP A 1 130 ? 4.668 1.086 -17.232 1.00 53.06 130 ASP A O 1
ATOM 1045 N N . VAL A 1 131 ? 6.291 2.173 -18.338 1.00 44.09 131 VAL A N 1
ATOM 1046 C CA . VAL A 1 131 ? 5.635 2.379 -19.634 1.00 44.09 131 VAL A CA 1
ATOM 1047 C C . VAL A 1 131 ? 6.708 2.039 -20.651 1.00 44.09 131 VAL A C 1
ATOM 1049 O O . VAL A 1 131 ? 7.605 2.835 -20.912 1.00 44.09 131 VAL A O 1
ATOM 1052 N N . GLY A 1 132 ? 6.629 0.818 -21.171 1.00 47.03 132 GLY A N 1
ATOM 1053 C CA . GLY A 1 132 ? 7.608 0.253 -22.102 1.00 47.03 132 GLY A CA 1
ATOM 1054 C C . GLY A 1 132 ? 8.241 -1.043 -21.607 1.00 47.03 132 GLY A C 1
ATOM 1055 O O . GLY A 1 132 ? 8.883 -1.749 -22.379 1.00 47.03 132 GLY A O 1
ATOM 1056 N N . GLY A 1 133 ? 8.025 -1.384 -20.340 1.00 39.91 133 GLY A N 1
ATOM 1057 C CA . GLY A 1 133 ? 8.091 -2.758 -19.903 1.00 39.91 133 GLY A CA 1
ATOM 1058 C C . GLY A 1 133 ? 9.500 -3.344 -19.729 1.00 39.91 133 GLY A C 1
ATOM 1059 O O . GLY A 1 133 ? 9.795 -4.509 -19.978 1.00 39.91 133 GLY A O 1
ATOM 1060 N N . ARG A 1 134 ? 10.414 -2.528 -19.237 1.00 44.69 134 ARG A N 1
ATOM 1061 C CA . ARG A 1 134 ? 11.660 -2.992 -18.651 1.00 44.69 134 ARG A CA 1
ATOM 1062 C C . ARG A 1 134 ? 11.823 -2.331 -17.292 1.00 44.69 134 ARG A C 1
ATOM 1064 O O . ARG A 1 134 ? 12.211 -1.167 -17.198 1.00 44.69 134 ARG A O 1
ATOM 1071 N N . ILE A 1 135 ? 11.633 -3.114 -16.230 1.00 43.09 135 ILE A N 1
ATOM 1072 C CA . ILE A 1 135 ? 12.127 -2.752 -14.900 1.00 43.09 135 ILE A CA 1
ATOM 1073 C C . ILE A 1 135 ? 13.666 -2.814 -14.963 1.00 43.09 135 ILE A C 1
ATOM 1075 O O . ILE A 1 135 ? 14.282 -3.860 -14.769 1.00 43.09 135 ILE A O 1
ATOM 1079 N N . ASN A 1 136 ? 14.296 -1.695 -15.334 1.00 42.81 136 ASN A N 1
ATOM 1080 C CA . ASN A 1 136 ? 15.741 -1.594 -15.553 1.00 42.81 136 ASN A CA 1
ATOM 1081 C C . ASN A 1 136 ? 16.475 -1.415 -14.220 1.00 42.81 136 ASN A C 1
ATOM 1083 O O . ASN A 1 136 ? 16.930 -0.318 -13.910 1.00 42.81 136 ASN A O 1
ATOM 1087 N N . LEU A 1 137 ? 16.599 -2.470 -13.419 1.00 36.22 137 LEU A N 1
ATOM 1088 C CA . LEU A 1 137 ? 17.324 -2.418 -12.147 1.00 36.22 137 LEU A CA 1
ATOM 1089 C C . LEU A 1 137 ? 18.824 -2.544 -12.396 1.00 36.22 137 LEU A C 1
ATOM 1091 O O . LEU A 1 137 ? 19.411 -3.622 -12.385 1.00 36.22 137 LEU A O 1
ATOM 1095 N N . GLY A 1 138 ? 19.434 -1.394 -12.657 1.00 25.98 138 GLY A N 1
ATOM 1096 C CA . GLY A 1 138 ? 20.875 -1.245 -12.754 1.00 25.98 138 GLY A CA 1
ATOM 1097 C C . GLY A 1 138 ? 21.432 -1.452 -14.162 1.00 25.98 138 GLY A C 1
ATOM 1098 O O . GLY A 1 138 ? 21.607 -2.579 -14.621 1.00 25.98 138 GLY A O 1
ATOM 1099 N N . SER A 1 139 ? 21.896 -0.332 -14.723 1.00 23.30 139 SER A N 1
ATOM 1100 C CA . SER A 1 139 ? 22.848 -0.167 -15.833 1.00 23.30 139 SER A CA 1
ATOM 1101 C C . SER A 1 139 ? 22.291 0.180 -17.230 1.00 23.30 139 SER A C 1
ATOM 1103 O O . SER A 1 139 ? 21.304 -0.361 -17.724 1.00 23.30 139 SER A O 1
ATOM 1105 N N . LEU A 1 140 ? 22.983 1.159 -17.828 1.00 25.22 140 LEU A N 1
ATOM 1106 C CA . LEU A 1 140 ? 22.859 1.720 -19.171 1.00 25.22 140 LEU A CA 1
ATOM 1107 C C . LEU A 1 140 ? 23.147 0.666 -20.251 1.00 25.22 140 LEU A C 1
ATOM 1109 O O . LEU A 1 140 ? 24.224 0.079 -20.259 1.00 25.22 140 LEU A O 1
ATOM 1113 N N . SER A 1 141 ? 22.261 0.538 -21.241 1.00 24.05 141 SER A N 1
ATOM 1114 C CA . SER A 1 141 ? 22.659 0.326 -22.641 1.00 24.05 141 SER A CA 1
ATOM 1115 C C . SER A 1 141 ? 21.528 0.699 -23.608 1.00 24.05 141 SER A C 1
ATOM 1117 O O . SER A 1 141 ? 20.375 0.883 -23.226 1.00 24.05 141 SER A O 1
ATOM 1119 N N . THR A 1 142 ? 21.923 0.911 -24.853 1.00 30.75 142 THR A N 1
ATOM 1120 C CA . THR A 1 142 ? 21.448 1.863 -25.848 1.00 30.75 142 THR A CA 1
ATOM 1121 C C . THR A 1 142 ? 20.344 1.327 -26.759 1.00 30.75 142 THR A C 1
ATOM 1123 O O . THR A 1 142 ? 20.461 0.274 -27.377 1.00 30.75 142 THR A O 1
ATOM 1126 N N . ARG A 1 143 ? 19.325 2.158 -26.993 1.00 25.48 143 ARG A N 1
ATOM 1127 C CA . ARG A 1 143 ? 18.822 2.350 -28.356 1.00 25.48 143 ARG A CA 1
ATOM 1128 C C . ARG A 1 143 ? 18.838 3.850 -28.638 1.00 25.48 143 ARG A C 1
ATOM 1130 O O . ARG A 1 143 ? 18.132 4.617 -27.989 1.00 25.48 143 ARG A O 1
ATOM 1137 N N . MET A 1 144 ? 19.763 4.249 -29.510 1.00 35.44 144 MET A N 1
ATOM 1138 C CA . MET A 1 144 ? 19.698 5.513 -30.240 1.00 35.44 144 MET A CA 1
ATOM 1139 C C . MET A 1 144 ? 18.638 5.378 -31.343 1.00 35.44 144 MET A C 1
ATOM 1141 O O . MET A 1 144 ? 18.503 4.298 -31.920 1.00 35.44 144 MET A O 1
ATOM 1145 N N . GLY A 1 145 ? 17.940 6.480 -31.628 1.00 32.69 145 GLY A N 1
ATOM 1146 C CA . GLY A 1 145 ? 16.902 6.628 -32.657 1.00 32.69 145 GLY A CA 1
ATOM 1147 C C . GLY A 1 145 ? 15.502 6.639 -32.026 1.00 32.69 145 GLY A C 1
ATOM 1148 O O . GLY A 1 145 ? 15.113 5.647 -31.428 1.00 32.69 145 GLY A O 1
ATOM 1149 N N . ALA A 1 146 ? 14.711 7.710 -32.057 1.00 30.39 146 ALA A N 1
ATOM 1150 C CA . ALA A 1 146 ? 14.624 8.770 -33.052 1.00 30.39 146 ALA A CA 1
ATOM 1151 C C . ALA A 1 146 ? 14.699 10.176 -32.431 1.00 30.39 146 ALA A C 1
ATOM 1153 O O . ALA A 1 146 ? 14.053 10.472 -31.426 1.00 30.39 146 ALA A O 1
ATOM 1154 N N . GLU A 1 147 ? 15.486 11.040 -33.066 1.00 37.88 147 GLU A N 1
ATOM 1155 C CA . GLU A 1 147 ? 15.333 12.487 -32.962 1.00 37.88 147 GLU A CA 1
ATOM 1156 C C . GLU A 1 147 ? 14.014 12.902 -33.631 1.00 37.88 147 GLU A C 1
ATOM 1158 O O . GLU A 1 147 ? 13.681 12.404 -34.705 1.00 37.88 147 GLU A O 1
ATOM 1163 N N . GLY A 1 148 ? 13.300 13.845 -33.013 1.00 42.41 148 GLY A N 1
ATOM 1164 C CA . GLY A 1 148 ? 12.241 14.614 -33.667 1.00 42.41 148 GLY A CA 1
ATOM 1165 C C . GLY A 1 148 ? 10.820 14.087 -33.472 1.00 42.41 148 GLY A C 1
ATOM 1166 O O . GLY A 1 148 ? 10.237 13.507 -34.380 1.00 42.41 148 GLY A O 1
ATOM 1167 N N . ALA A 1 149 ? 10.213 14.391 -32.325 1.00 33.44 149 ALA A N 1
ATOM 1168 C CA . ALA A 1 149 ? 8.761 14.524 -32.240 1.00 33.44 149 ALA A CA 1
ATOM 1169 C C . ALA A 1 149 ? 8.419 15.638 -31.247 1.00 33.44 149 ALA A C 1
ATOM 1171 O O . ALA A 1 149 ? 8.448 15.461 -30.030 1.00 33.44 149 ALA A O 1
ATOM 1172 N N . ASP A 1 150 ? 8.147 16.812 -31.806 1.00 37.97 150 ASP A N 1
ATOM 1173 C CA . ASP A 1 150 ? 7.577 17.957 -31.112 1.00 37.97 150 ASP A CA 1
ATOM 1174 C C . ASP A 1 150 ? 6.125 17.596 -30.746 1.00 37.97 150 ASP A C 1
ATOM 1176 O O . ASP A 1 150 ? 5.247 17.526 -31.609 1.00 37.97 150 ASP A O 1
ATOM 1180 N N . HIS A 1 151 ? 5.870 17.259 -29.481 1.00 36.56 151 HIS A N 1
ATOM 1181 C CA . HIS A 1 151 ? 4.541 16.875 -28.999 1.00 36.56 151 HIS A CA 1
ATOM 1182 C C . HIS A 1 151 ? 3.852 18.046 -28.294 1.00 36.56 151 HIS A C 1
ATOM 1184 O O . HIS A 1 151 ? 3.700 18.056 -27.074 1.00 36.56 151 HIS A O 1
ATOM 1190 N N . ASN A 1 152 ? 3.356 18.997 -29.086 1.00 34.84 152 ASN A N 1
ATOM 1191 C CA . ASN A 1 152 ? 2.172 19.769 -28.710 1.00 34.84 152 ASN A CA 1
ATOM 1192 C C . ASN A 1 152 ? 0.940 18.917 -29.044 1.00 34.84 152 ASN A C 1
ATOM 1194 O O . ASN A 1 152 ? 0.489 18.873 -30.185 1.00 34.84 152 ASN A O 1
ATOM 1198 N N . LEU A 1 153 ? 0.444 18.173 -28.055 1.00 37.56 153 LEU A N 1
ATOM 1199 C CA . LEU A 1 153 ? -0.771 17.365 -28.164 1.00 37.56 153 LEU A CA 1
ATOM 1200 C C . LEU A 1 153 ? -1.967 18.172 -27.652 1.00 37.56 153 LEU A C 1
ATOM 1202 O O . LEU A 1 153 ? -2.190 18.273 -26.445 1.00 37.56 153 LEU A O 1
ATOM 1206 N N . GLU A 1 154 ? -2.751 18.715 -28.581 1.00 38.94 154 GLU A N 1
ATOM 1207 C CA . GLU A 1 154 ? -4.146 19.063 -28.323 1.00 38.94 154 GLU A CA 1
ATOM 1208 C C . GLU A 1 154 ? -4.930 17.765 -28.058 1.00 38.94 154 GLU A C 1
ATOM 1210 O O . GLU A 1 154 ? -4.938 16.829 -28.860 1.00 38.94 154 GLU A O 1
ATOM 1215 N N . LEU A 1 155 ? -5.533 17.683 -26.871 1.00 39.38 155 LEU A N 1
ATOM 1216 C CA . LEU A 1 155 ? -6.387 16.583 -26.422 1.00 39.38 155 LEU A CA 1
ATOM 1217 C C . LEU A 1 155 ? -7.745 16.663 -27.136 1.00 39.38 155 LEU A C 1
ATOM 1219 O O . LEU A 1 155 ? -8.717 17.151 -26.567 1.00 39.38 155 LEU A O 1
ATOM 1223 N N . GLU A 1 156 ? -7.818 16.194 -28.379 1.00 38.44 156 GLU A N 1
ATOM 1224 C CA . GLU A 1 156 ? -9.102 15.906 -29.027 1.00 38.44 156 GLU A CA 1
ATOM 1225 C C . GLU A 1 156 ? -9.671 14.553 -28.561 1.00 38.44 156 GLU A C 1
ATOM 1227 O O . GLU A 1 156 ? -8.958 13.546 -28.470 1.00 38.44 156 GLU A O 1
ATOM 1232 N N . ASP A 1 157 ? -10.981 14.548 -28.291 1.00 40.41 157 ASP A N 1
ATOM 1233 C CA . ASP A 1 157 ? -11.836 13.424 -27.881 1.00 40.41 157 ASP A CA 1
ATOM 1234 C C . ASP A 1 157 ? -11.898 12.305 -28.943 1.00 40.41 157 ASP A C 1
ATOM 1236 O O . ASP A 1 157 ? -12.918 12.069 -29.596 1.00 40.41 157 ASP A O 1
ATOM 1240 N N . ARG A 1 158 ? -10.809 11.555 -29.131 1.00 37.81 158 ARG A N 1
ATOM 1241 C CA . ARG A 1 158 ? -10.892 10.265 -29.829 1.00 37.81 158 ARG A CA 1
ATOM 1242 C C . ARG A 1 158 ? -11.521 9.218 -28.900 1.00 37.81 158 ARG A C 1
ATOM 1244 O O . ARG A 1 158 ? -11.137 9.154 -27.727 1.00 37.81 158 ARG A O 1
ATOM 1251 N N . PRO A 1 159 ? -12.451 8.369 -29.391 1.00 43.84 159 PRO A N 1
ATOM 1252 C CA . PRO A 1 159 ? -12.892 7.193 -28.644 1.00 43.84 159 PRO A CA 1
ATOM 1253 C C . PRO A 1 159 ? -11.645 6.400 -28.253 1.00 43.84 159 PRO A C 1
ATOM 1255 O O . PRO A 1 159 ? -10.746 6.275 -29.079 1.00 43.84 159 PRO A O 1
ATOM 1258 N N . TYR A 1 160 ? -11.566 5.976 -26.986 1.00 45.44 160 TYR A N 1
ATOM 1259 C CA . TYR A 1 160 ? -10.413 5.320 -26.359 1.00 45.44 160 TYR A CA 1
ATOM 1260 C C . TYR A 1 160 ? -9.927 4.125 -27.195 1.00 45.44 160 TYR A C 1
ATOM 1262 O O . TYR A 1 160 ? -10.305 2.983 -26.958 1.00 45.44 160 TYR A O 1
ATOM 1270 N N . ASP A 1 161 ? -9.094 4.420 -28.185 1.00 45.44 161 ASP A N 1
ATOM 1271 C CA . ASP A 1 161 ? -8.330 3.453 -28.947 1.00 45.44 161 ASP A CA 1
ATOM 1272 C C . ASP A 1 161 ? -7.329 2.806 -27.992 1.00 45.44 161 ASP A C 1
ATOM 1274 O O . ASP A 1 161 ? -6.861 3.467 -27.056 1.00 45.44 161 ASP A O 1
ATOM 1278 N N . HIS A 1 162 ? -7.081 1.515 -28.185 1.00 48.75 162 HIS A N 1
ATOM 1279 C CA . HIS A 1 162 ? -6.406 0.575 -27.290 1.00 48.75 162 HIS A CA 1
ATOM 1280 C C . HIS A 1 162 ? -5.044 1.090 -26.799 1.00 48.75 162 HIS A C 1
ATOM 1282 O O . HIS A 1 162 ? -3.985 0.735 -27.312 1.00 48.75 162 HIS A O 1
ATOM 1288 N N . ARG A 1 163 ? -5.062 1.977 -25.797 1.00 51.31 163 ARG A N 1
ATOM 1289 C CA . ARG A 1 163 ? -3.848 2.573 -25.244 1.00 51.31 163 ARG A CA 1
ATOM 1290 C C . ARG A 1 163 ? -2.971 1.457 -24.676 1.00 51.31 163 ARG A C 1
ATOM 1292 O O . ARG A 1 163 ? -3.510 0.512 -24.101 1.00 51.31 163 ARG A O 1
ATOM 1299 N N . PRO A 1 164 ? -1.638 1.579 -24.810 1.00 50.97 164 PRO A N 1
ATOM 1300 C CA . PRO A 1 164 ? -0.699 0.537 -24.417 1.00 50.97 164 PRO A CA 1
ATOM 1301 C C . PRO A 1 164 ? -0.986 0.087 -22.988 1.00 50.97 164 PRO A C 1
ATOM 1303 O O . PRO A 1 164 ? -1.065 0.929 -22.087 1.00 50.97 164 PRO A O 1
ATOM 1306 N N . ASN A 1 165 ? -1.149 -1.227 -22.808 1.00 60.94 165 ASN A N 1
ATOM 1307 C CA . ASN A 1 165 ? -1.345 -1.860 -21.510 1.00 60.94 165 ASN A CA 1
ATOM 1308 C C . ASN A 1 165 ? -0.199 -1.432 -20.589 1.00 60.94 165 ASN A C 1
ATOM 1310 O O . ASN A 1 165 ? 0.935 -1.894 -20.726 1.00 60.94 165 ASN A O 1
ATOM 1314 N N . ARG A 1 166 ? -0.467 -0.489 -19.685 1.00 69.81 166 ARG A N 1
ATOM 1315 C CA . ARG A 1 166 ? 0.478 -0.143 -18.626 1.00 69.81 166 ARG A CA 1
ATOM 1316 C C . ARG A 1 166 ? 0.289 -1.148 -17.513 1.00 69.81 166 ARG A C 1
ATOM 1318 O O . ARG A 1 166 ? -0.826 -1.587 -17.245 1.00 69.81 166 ARG A O 1
ATOM 1325 N N . TYR A 1 167 ? 1.382 -1.485 -16.854 1.00 73.50 167 TYR A N 1
ATOM 1326 C CA . TYR A 1 167 ? 1.360 -2.421 -15.748 1.00 73.50 167 TYR A CA 1
ATOM 1327 C C . TYR A 1 167 ? 1.984 -1.773 -14.535 1.00 73.50 167 TYR A C 1
ATOM 1329 O O . TYR A 1 167 ? 2.892 -0.944 -14.628 1.00 73.50 167 TYR A O 1
ATOM 1337 N N . MET A 1 168 ? 1.484 -2.183 -13.386 1.00 76.12 168 MET A N 1
ATOM 1338 C CA . MET A 1 168 ? 2.037 -1.798 -12.112 1.00 76.12 168 MET A CA 1
ATOM 1339 C C . MET A 1 168 ? 2.677 -2.998 -11.451 1.00 76.12 168 MET A C 1
ATOM 1341 O O . MET A 1 168 ? 1.986 -3.979 -11.207 1.00 76.12 168 MET A O 1
ATOM 1345 N N . GLY A 1 169 ? 3.979 -2.901 -11.176 1.00 79.25 169 GLY A N 1
ATOM 1346 C CA . GLY A 1 169 ? 4.741 -3.932 -10.487 1.00 79.25 169 GLY A CA 1
ATOM 1347 C C . GLY A 1 169 ? 4.904 -3.624 -9.006 1.00 79.25 169 GLY A C 1
ATOM 1348 O O . GLY A 1 169 ? 5.394 -2.556 -8.633 1.00 79.25 169 GLY A O 1
ATOM 1349 N N . PHE A 1 170 ? 4.547 -4.589 -8.170 1.00 82.38 170 PHE A N 1
ATOM 1350 C CA . PHE A 1 170 ? 4.806 -4.593 -6.735 1.00 82.38 170 PHE A CA 1
ATOM 1351 C C . PHE A 1 170 ? 5.883 -5.626 -6.451 1.00 82.38 170 PHE A C 1
ATOM 1353 O O . PHE A 1 170 ? 5.698 -6.790 -6.796 1.00 82.38 170 PHE A O 1
ATOM 1360 N N . VAL A 1 171 ? 6.992 -5.228 -5.837 1.00 82.56 171 VAL A N 1
ATOM 1361 C CA . VAL A 1 171 ? 8.089 -6.140 -5.499 1.00 82.56 171 VAL A CA 1
ATOM 1362 C C . VAL A 1 171 ? 8.666 -5.760 -4.145 1.00 82.56 171 VAL A C 1
ATOM 1364 O O . VAL A 1 171 ? 8.780 -4.580 -3.819 1.00 82.56 171 VAL A O 1
ATOM 1367 N N . HIS A 1 172 ? 9.028 -6.751 -3.338 1.00 80.81 172 HIS A N 1
ATOM 1368 C CA . HIS A 1 172 ? 9.701 -6.464 -2.077 1.00 80.81 172 HIS A CA 1
ATOM 1369 C C . HIS A 1 172 ? 11.092 -5.865 -2.315 1.00 80.81 172 HIS A C 1
ATOM 1371 O O . HIS A 1 172 ? 11.821 -6.312 -3.207 1.00 80.81 172 HIS A O 1
ATOM 1377 N N . THR A 1 173 ? 11.468 -4.864 -1.518 1.00 73.56 173 THR A N 1
ATOM 1378 C CA . THR A 1 173 ? 12.732 -4.140 -1.708 1.00 73.56 173 THR A CA 1
ATOM 1379 C C . THR A 1 173 ? 13.930 -5.059 -1.470 1.00 73.56 173 THR A C 1
ATOM 1381 O O . THR A 1 173 ? 14.823 -5.086 -2.307 1.00 73.56 173 THR A O 1
ATOM 1384 N N . HIS A 1 174 ? 13.943 -5.877 -0.415 1.00 77.31 174 HIS A N 1
ATOM 1385 C CA . HIS A 1 174 ? 15.015 -6.822 -0.095 1.00 77.31 174 HIS A CA 1
ATOM 1386 C C . HIS A 1 174 ? 15.232 -7.798 -1.239 1.00 77.31 174 HIS A C 1
ATOM 1388 O O . HIS A 1 174 ? 16.365 -8.029 -1.651 1.00 77.31 174 HIS A O 1
ATOM 1394 N N . HIS A 1 175 ? 14.135 -8.330 -1.789 1.00 83.19 175 HIS A N 1
ATOM 1395 C CA . HIS A 1 175 ? 14.174 -9.261 -2.904 1.00 83.19 175 HIS A CA 1
ATOM 1396 C C . HIS A 1 175 ? 14.838 -8.597 -4.107 1.00 83.19 175 HIS A C 1
ATOM 1398 O O . HIS A 1 175 ? 15.731 -9.174 -4.721 1.00 83.19 175 HIS A O 1
ATOM 1404 N N . LEU A 1 176 ? 14.484 -7.342 -4.379 1.00 77.75 176 LEU A N 1
ATOM 1405 C CA . LEU A 1 176 ? 15.135 -6.530 -5.399 1.00 77.75 176 LEU A CA 1
ATOM 1406 C C . LEU A 1 176 ? 16.628 -6.323 -5.144 1.00 77.75 176 LEU A C 1
ATOM 1408 O O . LEU A 1 176 ? 17.441 -6.478 -6.056 1.00 77.75 176 LEU A O 1
ATOM 1412 N N . MET A 1 177 ? 16.976 -5.980 -3.903 1.00 75.31 177 MET A N 1
ATOM 1413 C CA . MET A 1 177 ? 18.348 -5.714 -3.488 1.00 75.31 177 MET A CA 1
ATOM 1414 C C . MET A 1 177 ? 19.227 -6.954 -3.629 1.00 75.31 177 MET A C 1
ATOM 1416 O O . MET A 1 177 ? 20.383 -6.809 -4.010 1.00 75.31 177 MET A O 1
ATOM 1420 N N . THR A 1 178 ? 18.689 -8.174 -3.487 1.00 82.62 178 THR A N 1
ATOM 1421 C CA . THR A 1 178 ? 19.471 -9.403 -3.733 1.00 82.62 178 THR A CA 1
ATOM 1422 C C . THR A 1 178 ? 20.078 -9.474 -5.141 1.00 82.62 178 THR A C 1
ATOM 1424 O O . THR A 1 178 ? 21.123 -10.096 -5.335 1.00 82.62 178 THR A O 1
ATOM 1427 N N . TYR A 1 179 ? 19.465 -8.810 -6.128 1.00 79.12 179 TYR A N 1
ATOM 1428 C CA . TYR A 1 179 ? 19.989 -8.726 -7.494 1.00 79.12 179 TYR A CA 1
ATOM 1429 C C . TYR A 1 179 ? 20.964 -7.561 -7.699 1.00 79.12 179 TYR A C 1
ATOM 1431 O O . TYR A 1 179 ? 21.746 -7.586 -8.654 1.00 79.12 179 TYR A O 1
ATOM 1439 N N . LEU A 1 180 ? 20.916 -6.549 -6.830 1.00 71.81 180 LEU A N 1
ATOM 1440 C CA . LEU A 1 180 ? 21.773 -5.365 -6.878 1.00 71.81 180 LEU A CA 1
ATOM 1441 C C . LEU A 1 180 ? 23.070 -5.572 -6.087 1.00 71.81 180 LEU A C 1
ATOM 1443 O O . LEU A 1 180 ? 24.143 -5.285 -6.612 1.00 71.81 180 LEU A O 1
ATOM 1447 N N . ASP A 1 181 ? 22.984 -6.134 -4.881 1.00 73.69 181 ASP A N 1
ATOM 1448 C CA . ASP A 1 181 ? 24.118 -6.330 -3.967 1.00 73.69 181 ASP A CA 1
ATOM 1449 C C . ASP A 1 181 ? 25.138 -7.351 -4.492 1.00 73.69 181 ASP A C 1
ATOM 1451 O O . ASP A 1 181 ? 26.310 -7.332 -4.123 1.00 73.69 181 ASP A O 1
ATOM 1455 N N . ALA A 1 182 ? 24.712 -8.233 -5.397 1.00 70.44 182 ALA A N 1
ATOM 1456 C CA . ALA A 1 182 ? 25.567 -9.248 -6.002 1.00 70.44 182 ALA A CA 1
ATOM 1457 C C . ALA A 1 182 ? 26.481 -8.715 -7.124 1.00 70.44 182 ALA A C 1
ATOM 1459 O O . ALA A 1 182 ? 27.196 -9.513 -7.731 1.00 70.44 182 ALA A O 1
ATOM 1460 N N . ARG A 1 183 ? 26.442 -7.413 -7.449 1.00 74.44 183 ARG A N 1
ATOM 1461 C CA . ARG A 1 183 ? 27.159 -6.851 -8.605 1.00 74.44 183 ARG A CA 1
ATOM 1462 C C . ARG A 1 183 ? 28.398 -6.065 -8.214 1.00 74.44 183 ARG A C 1
ATOM 1464 O O . ARG A 1 183 ? 28.344 -5.155 -7.388 1.00 74.44 183 ARG A O 1
ATOM 1471 N N . ALA A 1 184 ? 29.503 -6.344 -8.901 1.00 75.50 184 ALA A N 1
ATOM 1472 C CA . ALA A 1 184 ? 30.680 -5.492 -8.830 1.00 75.50 184 ALA A CA 1
ATOM 1473 C C . ALA A 1 184 ? 30.461 -4.186 -9.616 1.00 75.50 184 ALA A C 1
ATOM 1475 O O . ALA A 1 184 ? 29.752 -4.136 -10.628 1.00 75.50 184 ALA A O 1
ATOM 1476 N N . VAL A 1 185 ? 31.104 -3.108 -9.160 1.00 78.38 185 VAL A N 1
ATOM 1477 C CA . VAL A 1 185 ? 31.096 -1.815 -9.857 1.00 78.38 185 VAL A CA 1
ATOM 1478 C C . VAL A 1 185 ? 31.641 -2.004 -11.278 1.00 78.38 185 VAL A C 1
ATOM 1480 O O . VAL A 1 185 ? 32.780 -2.426 -11.455 1.00 78.38 185 VAL A O 1
ATOM 1483 N N . GLY A 1 186 ? 30.830 -1.676 -12.289 1.00 77.69 186 GLY A N 1
ATOM 1484 C CA . GLY A 1 186 ? 31.207 -1.748 -13.707 1.00 77.69 186 GLY A CA 1
ATOM 1485 C C . GLY A 1 186 ? 30.734 -2.997 -14.460 1.00 77.69 186 GLY A C 1
ATOM 1486 O O . GLY A 1 186 ? 30.880 -3.045 -15.680 1.00 77.69 186 GLY A O 1
ATOM 1487 N N . GLU A 1 187 ? 30.125 -3.979 -13.790 1.00 75.75 187 GLU A N 1
ATOM 1488 C CA . GLU A 1 187 ? 29.521 -5.122 -14.487 1.00 75.75 187 GLU A CA 1
ATOM 1489 C C . GLU A 1 187 ? 28.343 -4.684 -15.380 1.00 75.75 187 GLU A C 1
ATOM 1491 O O . GLU A 1 187 ? 27.632 -3.733 -15.037 1.00 75.75 187 GLU A O 1
ATOM 1496 N N . PRO A 1 188 ? 28.081 -5.359 -16.516 1.00 75.56 188 PRO A N 1
ATOM 1497 C CA . PRO A 1 188 ? 26.926 -5.069 -17.366 1.00 75.56 188 PRO A CA 1
ATOM 1498 C C . PRO A 1 188 ? 25.594 -5.411 -16.666 1.00 75.56 188 PRO A C 1
ATOM 1500 O O . PRO A 1 188 ? 25.588 -6.197 -15.715 1.00 75.56 188 PRO A O 1
ATOM 1503 N N . PRO A 1 189 ? 24.453 -4.832 -17.105 1.00 70.81 189 PRO A N 1
ATOM 1504 C CA . PRO A 1 189 ? 23.136 -5.180 -16.570 1.00 70.81 189 PRO A CA 1
ATOM 1505 C C . PRO A 1 189 ? 22.899 -6.691 -16.633 1.00 70.81 189 PRO A C 1
ATOM 1507 O O . PRO A 1 189 ? 23.124 -7.315 -17.672 1.00 70.81 189 PRO A O 1
ATOM 1510 N N . ARG A 1 190 ? 22.408 -7.281 -15.540 1.00 73.38 190 ARG A N 1
ATOM 1511 C CA . ARG A 1 190 ? 22.021 -8.693 -15.515 1.00 73.38 190 ARG A CA 1
ATOM 1512 C C . ARG A 1 190 ? 20.563 -8.830 -15.936 1.00 73.38 190 ARG A C 1
ATOM 1514 O O . ARG A 1 190 ? 19.678 -8.279 -15.289 1.00 73.38 190 ARG A O 1
ATOM 1521 N N . LEU A 1 191 ? 20.311 -9.621 -16.976 1.00 77.38 191 LEU A N 1
ATOM 1522 C CA . LEU A 1 191 ? 18.961 -10.070 -17.300 1.00 77.38 191 LEU A CA 1
ATOM 1523 C C . LEU A 1 191 ? 18.571 -11.201 -16.339 1.00 77.38 191 LEU A C 1
ATOM 1525 O O . LEU A 1 191 ? 19.219 -12.249 -16.320 1.00 77.38 191 LEU A O 1
ATOM 1529 N N . VAL A 1 192 ? 17.533 -10.987 -15.530 1.00 81.12 192 VAL A N 1
ATOM 1530 C CA . VAL A 1 192 ? 17.005 -12.003 -14.609 1.00 81.12 192 VAL A CA 1
ATOM 1531 C C . VAL A 1 192 ? 15.708 -12.578 -15.197 1.00 81.12 192 VAL A C 1
ATOM 1533 O O . VAL A 1 192 ? 14.746 -11.825 -15.361 1.00 81.12 192 VAL A O 1
ATOM 1536 N N . PRO A 1 193 ? 15.653 -13.885 -15.528 1.00 84.50 193 PRO A N 1
ATOM 1537 C CA . PRO A 1 193 ? 14.444 -14.521 -16.059 1.00 84.50 193 PRO A CA 1
ATOM 1538 C C . PRO A 1 193 ? 13.256 -14.403 -15.101 1.00 84.50 193 PRO A C 1
ATOM 1540 O O . PRO A 1 193 ? 13.444 -14.512 -13.886 1.00 84.50 193 PRO A O 1
ATOM 1543 N N . TRP A 1 194 ? 12.037 -14.255 -15.636 1.00 84.44 194 TRP A N 1
ATOM 1544 C CA . TRP A 1 194 ? 10.811 -14.119 -14.839 1.00 84.44 194 TRP A CA 1
ATOM 1545 C C . TRP A 1 194 ? 10.690 -15.208 -13.774 1.00 84.44 194 TRP A C 1
ATOM 1547 O O . TRP A 1 194 ? 10.451 -14.919 -12.606 1.00 84.44 194 TRP A O 1
ATOM 1557 N N . SER A 1 195 ? 10.951 -16.456 -14.161 1.00 86.50 195 SER A N 1
ATOM 1558 C CA . SER A 1 195 ? 10.890 -17.634 -13.290 1.00 86.50 195 SER A CA 1
ATOM 1559 C C . SER A 1 195 ? 11.742 -17.536 -12.018 1.00 86.50 195 SER A C 1
ATOM 1561 O O . SER A 1 195 ? 11.448 -18.225 -11.042 1.00 86.50 195 SER A O 1
ATOM 1563 N N . GLN A 1 196 ? 12.770 -16.681 -12.003 1.00 85.38 196 GLN A N 1
ATOM 1564 C CA . GLN A 1 196 ? 13.661 -16.500 -10.856 1.00 85.38 196 GLN A CA 1
ATOM 1565 C C . GLN A 1 196 ? 13.205 -15.386 -9.915 1.00 85.38 196 GLN A C 1
ATOM 1567 O O . GLN A 1 196 ? 13.341 -15.537 -8.703 1.00 85.38 196 GLN A O 1
ATOM 1572 N N . TRP A 1 197 ? 12.690 -14.272 -10.443 1.00 84.25 197 TRP A N 1
ATOM 1573 C CA . TRP A 1 197 ? 12.377 -13.101 -9.615 1.00 84.25 197 TRP A CA 1
ATOM 1574 C C . TRP A 1 197 ? 10.887 -12.847 -9.426 1.00 84.25 197 TRP A C 1
ATOM 1576 O O . TRP A 1 197 ? 10.527 -12.143 -8.485 1.00 84.25 197 TRP A O 1
ATOM 1586 N N . GLY A 1 198 ? 10.035 -13.403 -10.289 1.00 84.25 198 GLY A N 1
ATOM 1587 C CA . GLY A 1 198 ? 8.663 -12.947 -10.430 1.00 84.25 198 GLY A CA 1
ATOM 1588 C C . GLY A 1 198 ? 7.613 -13.701 -9.623 1.00 84.25 198 GLY A C 1
ATOM 1589 O O . GLY A 1 198 ? 7.142 -13.162 -8.622 1.00 84.25 198 GLY A O 1
ATOM 1590 N N . PRO A 1 199 ? 7.276 -14.954 -9.988 1.00 85.25 199 PRO A N 1
ATOM 1591 C CA . PRO A 1 199 ? 6.060 -15.644 -9.540 1.00 85.25 199 PRO A CA 1
ATOM 1592 C C . PRO A 1 199 ? 5.819 -15.688 -8.027 1.00 85.25 199 PRO A C 1
ATOM 1594 O O . PRO A 1 199 ? 4.685 -15.829 -7.582 1.00 85.25 199 PRO A O 1
ATOM 1597 N N . LYS A 1 200 ? 6.889 -15.626 -7.228 1.00 85.44 200 LYS A N 1
ATOM 1598 C CA . LYS A 1 200 ? 6.830 -15.752 -5.765 1.00 85.44 200 LYS A CA 1
ATOM 1599 C C . LYS A 1 200 ? 6.994 -14.438 -5.014 1.00 85.44 200 LYS A C 1
ATOM 1601 O O . LYS A 1 200 ? 6.682 -14.399 -3.831 1.00 85.44 200 LYS A O 1
ATOM 1606 N N . ASN A 1 201 ? 7.502 -13.398 -5.669 1.00 84.19 201 ASN A N 1
ATOM 1607 C CA . ASN A 1 201 ? 7.987 -12.198 -4.984 1.00 84.19 201 ASN A CA 1
ATOM 1608 C C . ASN A 1 201 ? 7.469 -10.900 -5.595 1.00 84.19 201 ASN A C 1
ATOM 1610 O O . ASN A 1 201 ? 7.842 -9.819 -5.133 1.00 84.19 201 ASN A O 1
ATOM 1614 N N . ASN A 1 202 ? 6.631 -10.984 -6.627 1.00 83.44 202 ASN A N 1
ATOM 1615 C CA . ASN A 1 202 ? 6.025 -9.808 -7.208 1.00 83.44 202 ASN A CA 1
ATOM 1616 C C . ASN A 1 202 ? 4.540 -9.976 -7.480 1.00 83.44 202 ASN A C 1
ATOM 1618 O O . ASN A 1 202 ? 3.995 -11.078 -7.462 1.00 83.44 202 ASN A O 1
ATOM 1622 N N . ARG A 1 203 ? 3.904 -8.836 -7.737 1.00 84.31 203 ARG A N 1
ATOM 1623 C CA . ARG A 1 203 ? 2.556 -8.774 -8.275 1.00 84.31 203 ARG A CA 1
ATOM 1624 C C . ARG A 1 203 ? 2.492 -7.776 -9.416 1.00 84.31 203 ARG A C 1
ATOM 1626 O O . ARG A 1 203 ? 3.144 -6.736 -9.343 1.00 84.31 203 ARG A O 1
ATOM 1633 N N . PHE A 1 204 ? 1.681 -8.077 -10.426 1.00 79.31 204 PHE A N 1
ATOM 1634 C CA . PHE A 1 204 ? 1.321 -7.124 -11.471 1.00 79.31 204 PHE A CA 1
ATOM 1635 C C . PHE A 1 204 ? -0.175 -6.952 -11.592 1.00 79.31 204 PHE A C 1
ATOM 1637 O O . PHE A 1 204 ? -0.917 -7.933 -11.571 1.00 79.31 204 PHE A O 1
ATOM 1644 N N . GLU A 1 205 ? -0.572 -5.702 -11.785 1.00 75.94 205 GLU A N 1
ATOM 1645 C CA . GLU A 1 205 ? -1.938 -5.326 -12.113 1.00 75.94 205 GLU A CA 1
ATOM 1646 C C . GLU A 1 205 ? -1.928 -4.486 -13.402 1.00 75.94 205 GLU A C 1
ATOM 1648 O O . GLU A 1 205 ? -1.138 -3.532 -13.498 1.00 75.94 205 GLU A O 1
ATOM 1653 N N . PRO A 1 206 ? -2.764 -4.815 -14.405 1.00 73.12 206 PRO A N 1
ATOM 1654 C CA . PRO A 1 206 ? -3.001 -3.941 -15.546 1.00 73.12 206 PRO A CA 1
ATOM 1655 C C . PRO A 1 206 ? -3.578 -2.612 -15.056 1.00 73.12 206 PRO A C 1
ATOM 1657 O O . PRO A 1 206 ? -4.562 -2.578 -14.319 1.00 73.12 206 PRO A O 1
ATOM 1660 N N . HIS A 1 207 ? -2.976 -1.501 -15.465 1.00 70.19 207 HIS A N 1
ATOM 1661 C CA . HIS A 1 207 ? -3.381 -0.175 -15.028 1.00 70.19 207 HIS A CA 1
ATOM 1662 C C . HIS A 1 207 ? -3.816 0.681 -16.216 1.00 70.19 207 HIS A C 1
ATOM 1664 O O . HIS A 1 207 ? -3.034 0.988 -17.111 1.00 70.19 207 HIS A O 1
ATOM 1670 N N . TYR A 1 208 ? -5.078 1.107 -16.198 1.00 61.62 208 TYR A N 1
ATOM 1671 C CA . TYR A 1 208 ? -5.688 1.857 -17.299 1.00 61.62 208 TYR A CA 1
ATOM 1672 C C . TYR A 1 208 ? -5.410 3.367 -17.257 1.00 61.62 208 TYR A C 1
ATOM 1674 O O . TYR A 1 208 ? -5.695 4.064 -18.229 1.00 61.62 208 TYR A O 1
ATOM 1682 N N . ASP A 1 209 ? -4.865 3.896 -16.155 1.00 63.56 209 ASP A N 1
ATOM 1683 C CA . ASP A 1 209 ? -4.582 5.330 -16.033 1.00 63.56 209 ASP A CA 1
ATOM 1684 C C . ASP A 1 209 ? -3.091 5.647 -16.257 1.00 63.56 209 ASP A C 1
ATOM 1686 O O . ASP A 1 209 ? -2.242 5.160 -15.500 1.00 63.56 209 ASP A O 1
ATOM 1690 N N . PRO A 1 210 ? -2.750 6.451 -17.284 1.00 49.44 210 PRO A N 1
ATOM 1691 C CA . PRO A 1 210 ? -1.382 6.840 -17.579 1.00 49.44 210 PRO A CA 1
ATOM 1692 C C . PRO A 1 210 ? -0.828 7.945 -16.666 1.00 49.44 210 PRO A C 1
ATOM 1694 O O . PRO A 1 210 ? 0.384 8.182 -16.674 1.00 49.44 210 PRO A O 1
ATOM 1697 N N . LEU A 1 211 ? -1.669 8.631 -15.887 1.00 56.94 211 LEU A N 1
ATOM 1698 C CA . LEU A 1 211 ? -1.253 9.738 -15.023 1.00 56.94 211 LEU A CA 1
ATOM 1699 C C . LEU A 1 211 ? -0.889 9.209 -13.631 1.00 56.94 211 LEU A C 1
ATOM 1701 O O . LEU A 1 211 ? -1.526 9.439 -12.607 1.00 56.94 211 LEU A O 1
ATOM 1705 N N . VAL A 1 212 ? 0.231 8.498 -13.671 1.00 53.09 212 VAL A N 1
ATOM 1706 C CA . VAL A 1 212 ? 1.115 7.902 -12.653 1.00 53.09 212 VAL A CA 1
ATOM 1707 C C . VAL A 1 212 ? 1.458 8.820 -11.451 1.00 53.09 212 VAL A C 1
ATOM 1709 O O . VAL A 1 212 ? 2.167 8.385 -10.539 1.00 53.09 212 VAL A O 1
ATOM 1712 N N . THR A 1 213 ? 0.952 10.061 -11.430 1.00 54.06 213 THR A N 1
ATOM 1713 C CA . THR A 1 213 ? 1.158 11.103 -10.405 1.00 54.06 213 THR A CA 1
ATOM 1714 C C . THR A 1 213 ? 0.159 11.058 -9.254 1.00 54.06 213 THR A C 1
ATOM 1716 O O . THR A 1 213 ? 0.307 11.802 -8.290 1.00 54.06 213 THR A O 1
ATOM 1719 N N . SER A 1 214 ? -0.873 10.226 -9.333 1.00 55.16 214 SER A N 1
ATOM 1720 C CA . SER A 1 214 ? -1.916 10.182 -8.316 1.00 55.16 214 SER A CA 1
ATOM 1721 C C . SER A 1 214 ? -1.473 9.300 -7.137 1.00 55.16 214 SER A C 1
ATOM 1723 O O . SER A 1 214 ? -1.570 8.080 -7.185 1.00 55.16 214 SER A O 1
ATOM 1725 N N . ALA A 1 215 ? -0.876 9.978 -6.144 1.00 52.41 215 ALA A N 1
ATOM 1726 C CA . ALA A 1 215 ? -0.339 9.512 -4.858 1.00 52.41 215 ALA A CA 1
ATOM 1727 C C . ALA A 1 215 ? -0.323 7.996 -4.642 1.00 52.41 215 ALA A C 1
ATOM 1729 O O . ALA A 1 215 ? -1.349 7.362 -4.386 1.00 52.41 215 ALA A O 1
ATOM 1730 N N . ARG A 1 216 ? 0.891 7.446 -4.699 1.00 65.25 216 ARG A N 1
ATOM 1731 C CA . ARG A 1 216 ? 1.179 6.055 -4.383 1.00 65.25 216 ARG A CA 1
ATOM 1732 C C . ARG A 1 216 ? 1.716 6.006 -2.974 1.00 65.25 216 ARG A C 1
ATOM 1734 O O . ARG A 1 216 ? 2.909 6.124 -2.764 1.00 65.25 216 ARG A O 1
ATOM 1741 N N . ASN A 1 217 ? 0.833 5.853 -2.006 1.00 72.50 217 ASN A N 1
ATOM 1742 C CA . ASN A 1 217 ? 1.285 5.657 -0.643 1.00 72.50 217 ASN A CA 1
ATOM 1743 C C . ASN A 1 217 ? 1.401 4.153 -0.380 1.00 72.50 217 ASN A C 1
ATOM 1745 O O . ASN A 1 217 ? 0.432 3.414 -0.542 1.00 72.50 217 ASN A O 1
ATOM 1749 N N . VAL A 1 218 ? 2.584 3.697 0.014 1.00 74.19 218 VAL A N 1
ATOM 1750 C CA . VAL A 1 218 ? 2.779 2.330 0.502 1.00 74.19 218 VAL A CA 1
ATOM 1751 C C . VAL A 1 218 ? 2.788 2.357 2.018 1.00 74.19 218 VAL A C 1
ATOM 1753 O O . VAL A 1 218 ? 3.527 3.143 2.595 1.00 74.19 218 VAL A O 1
ATOM 1756 N N . HIS A 1 219 ? 1.980 1.530 2.676 1.00 76.38 219 HIS A N 1
ATOM 1757 C CA . HIS A 1 219 ? 1.968 1.384 4.132 1.00 76.38 219 HIS A CA 1
ATOM 1758 C C . HIS A 1 219 ? 2.042 -0.082 4.532 1.00 76.38 219 HIS A C 1
ATOM 1760 O O . HIS A 1 219 ? 1.074 -0.831 4.365 1.00 76.38 219 HIS A O 1
ATOM 1766 N N . GLY A 1 220 ? 3.172 -0.519 5.073 1.00 80.88 220 GLY A N 1
ATOM 1767 C CA . GLY A 1 220 ? 3.384 -1.944 5.268 1.00 80.88 220 GLY A CA 1
ATOM 1768 C C . GLY A 1 220 ? 3.419 -2.680 3.935 1.00 80.88 220 GLY A C 1
ATOM 1769 O O . GLY A 1 220 ? 3.993 -2.226 2.948 1.00 80.88 220 GLY A O 1
ATOM 1770 N N . GLN A 1 221 ? 2.695 -3.793 3.886 1.00 84.81 221 GLN A N 1
ATOM 1771 C CA . GLN A 1 221 ? 2.436 -4.540 2.657 1.00 84.81 221 GLN A CA 1
ATOM 1772 C C . GLN A 1 221 ? 1.177 -4.051 1.923 1.00 84.81 221 GLN A C 1
ATOM 1774 O O . GLN A 1 221 ? 0.516 -4.833 1.243 1.00 84.81 221 GLN A O 1
ATOM 1779 N N . ARG A 1 222 ? 0.792 -2.780 2.088 1.00 86.94 222 ARG A N 1
ATOM 1780 C CA . ARG A 1 222 ? -0.391 -2.202 1.441 1.00 86.94 222 ARG A CA 1
ATOM 1781 C C . ARG A 1 222 ? 0.019 -1.105 0.483 1.00 86.94 222 ARG A C 1
ATOM 1783 O O . ARG A 1 222 ? 0.833 -0.264 0.841 1.00 86.94 222 ARG A O 1
ATOM 1790 N N . ALA A 1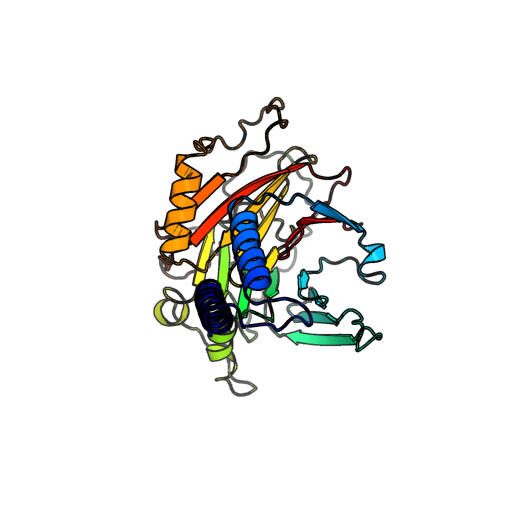 223 ? -0.571 -1.077 -0.701 1.00 84.88 223 ALA A N 1
ATOM 1791 C CA . ALA A 1 223 ? -0.380 0.002 -1.658 1.00 84.88 223 ALA A CA 1
ATOM 1792 C C . ALA A 1 223 ? -1.699 0.737 -1.893 1.00 84.88 223 ALA A C 1
ATOM 1794 O O . ALA A 1 223 ? -2.715 0.124 -2.213 1.00 84.88 223 ALA A O 1
ATOM 1795 N N . VAL A 1 224 ? -1.677 2.052 -1.716 1.00 84.50 224 VAL A N 1
ATOM 1796 C CA . VAL A 1 224 ? -2.825 2.944 -1.846 1.00 84.50 224 VAL A CA 1
ATOM 1797 C C . VAL A 1 224 ? -2.701 3.722 -3.143 1.00 84.50 224 VAL A C 1
ATOM 1799 O O . VAL A 1 224 ? -1.658 4.305 -3.433 1.00 84.50 224 VAL A O 1
ATOM 1802 N N . PHE A 1 225 ? 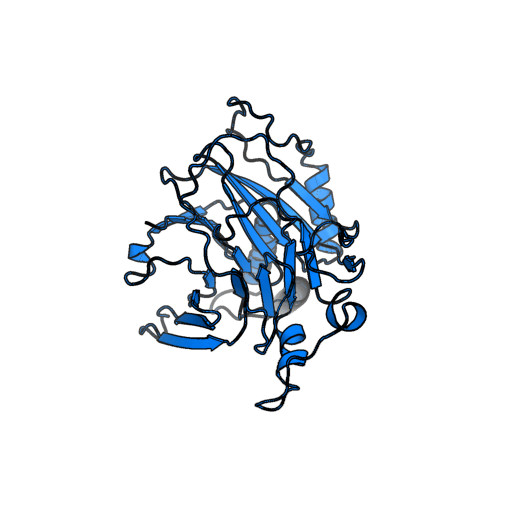-3.795 3.749 -3.893 1.00 83.81 225 PHE A N 1
ATOM 1803 C CA . PHE A 1 225 ? -3.928 4.463 -5.150 1.00 83.81 225 PHE A CA 1
ATOM 1804 C C . PHE A 1 225 ? -5.132 5.365 -5.085 1.00 83.81 225 PHE A C 1
ATOM 1806 O O . PHE A 1 225 ? -6.231 4.925 -4.753 1.00 83.81 225 PHE A O 1
ATOM 1813 N N . SER A 1 226 ? -4.935 6.613 -5.472 1.00 82.44 226 SER A N 1
ATOM 1814 C CA . SER A 1 226 ? -6.028 7.520 -5.776 1.00 82.44 226 SER A CA 1
ATOM 1815 C C . SER A 1 226 ? -6.171 7.613 -7.284 1.00 82.44 226 SER A C 1
ATOM 1817 O O . SER A 1 226 ? -5.180 7.711 -7.991 1.00 82.44 226 SER A O 1
ATOM 1819 N N . ARG A 1 227 ? -7.392 7.598 -7.805 1.00 79.62 227 ARG A N 1
ATOM 1820 C CA . ARG A 1 227 ? -7.664 7.866 -9.218 1.00 79.62 227 ARG A CA 1
ATOM 1821 C C . ARG A 1 227 ? -8.775 8.891 -9.322 1.00 79.62 227 ARG A C 1
ATOM 1823 O O . ARG A 1 227 ? -9.851 8.686 -8.762 1.00 79.62 227 ARG A O 1
ATOM 1830 N N . LYS A 1 228 ? -8.536 9.973 -10.063 1.00 75.12 228 LYS A N 1
ATOM 1831 C CA . LYS A 1 228 ? -9.589 10.942 -10.391 1.00 75.12 228 LYS A CA 1
ATOM 1832 C C . LYS A 1 228 ? -10.665 10.247 -11.220 1.00 75.12 228 LYS A C 1
ATOM 1834 O O . LYS A 1 228 ? -10.359 9.597 -12.218 1.00 75.12 228 LYS A O 1
ATOM 1839 N N . LEU A 1 229 ? -11.917 10.383 -10.805 1.00 73.75 229 LEU A N 1
ATOM 1840 C CA . LEU A 1 229 ? -13.055 10.014 -11.638 1.00 73.75 229 LEU A CA 1
ATOM 1841 C C . LEU A 1 229 ? -13.382 11.185 -12.582 1.00 73.75 229 LEU A C 1
ATOM 1843 O O . LEU A 1 229 ? -12.969 12.316 -12.335 1.00 73.75 229 LEU A O 1
ATOM 1847 N N . TYR A 1 230 ? -14.087 10.911 -13.685 1.00 64.12 230 TYR A N 1
ATOM 1848 C CA . TYR A 1 230 ? -14.343 11.864 -14.783 1.00 64.12 230 TYR A CA 1
ATOM 1849 C C . TYR A 1 230 ? -14.870 13.233 -14.324 1.00 64.12 230 TYR A C 1
ATOM 1851 O O . TYR A 1 230 ? -14.543 14.265 -14.905 1.00 64.12 230 TYR A O 1
ATOM 1859 N N . THR A 1 231 ? -15.636 13.261 -13.237 1.00 64.38 231 THR A N 1
ATOM 1860 C CA . THR A 1 231 ? -15.975 14.487 -12.522 1.00 64.38 231 THR A CA 1
ATOM 1861 C C . THR A 1 231 ? -14.844 14.815 -11.544 1.00 64.38 231 THR A C 1
ATOM 1863 O O . THR A 1 231 ? -14.638 14.058 -10.595 1.00 64.38 231 THR A O 1
ATOM 1866 N N . LEU A 1 232 ? -14.178 15.968 -11.692 1.00 66.25 232 LEU A N 1
ATOM 1867 C CA . LEU A 1 232 ? -13.105 16.486 -10.805 1.00 66.25 232 LEU A CA 1
ATOM 1868 C C . LEU A 1 232 ? -13.456 16.551 -9.296 1.00 66.25 232 LEU A C 1
ATOM 1870 O O . LEU A 1 232 ? -12.666 17.026 -8.493 1.00 66.25 232 LEU A O 1
ATOM 1874 N N . ARG A 1 233 ? -14.661 16.124 -8.916 1.00 77.50 233 ARG A N 1
ATOM 1875 C CA . ARG A 1 233 ? -15.226 16.134 -7.570 1.00 77.50 233 ARG A CA 1
ATOM 1876 C C . ARG A 1 233 ? -15.084 14.809 -6.830 1.00 77.50 233 ARG A C 1
ATOM 1878 O O . ARG A 1 233 ? -15.408 14.778 -5.650 1.00 77.50 233 ARG A O 1
ATOM 1885 N N . TYR A 1 234 ? -14.658 13.726 -7.482 1.00 83.25 234 TYR A N 1
ATOM 1886 C CA . TYR A 1 234 ? -14.565 12.414 -6.839 1.00 83.25 234 TYR A CA 1
ATOM 1887 C C . TYR A 1 234 ? -13.282 11.682 -7.202 1.00 83.25 234 TYR A C 1
ATOM 1889 O O . TYR A 1 234 ? -12.804 11.730 -8.337 1.00 83.25 234 TYR A O 1
ATOM 1897 N N . HIS A 1 235 ? -12.760 10.958 -6.220 1.00 83.94 235 HIS A N 1
ATOM 1898 C CA . HIS A 1 235 ? -11.601 10.098 -6.362 1.00 83.94 235 HIS A CA 1
ATOM 1899 C C . HIS A 1 235 ? -11.970 8.679 -5.961 1.00 83.94 235 HIS A C 1
ATOM 1901 O O . HIS A 1 235 ? -12.564 8.450 -4.909 1.00 83.94 235 HIS A O 1
ATOM 1907 N N . ARG A 1 236 ? -11.586 7.712 -6.790 1.00 86.38 236 ARG A N 1
ATOM 1908 C CA . ARG A 1 236 ? -11.570 6.304 -6.411 1.00 86.38 236 ARG A CA 1
ATOM 1909 C C . ARG A 1 236 ? -10.276 6.040 -5.655 1.00 86.38 236 ARG A C 1
ATOM 1911 O O . ARG A 1 236 ? -9.202 6.125 -6.244 1.00 86.38 236 ARG A O 1
ATOM 1918 N N . LEU A 1 237 ? -10.390 5.691 -4.383 1.00 87.31 237 LEU A N 1
ATOM 1919 C CA . LEU A 1 237 ? -9.283 5.154 -3.605 1.00 87.31 237 LEU A CA 1
ATOM 1920 C C . LEU A 1 237 ? -9.303 3.638 -3.719 1.00 87.31 237 LEU A C 1
ATOM 1922 O O . LEU A 1 237 ? -10.350 3.029 -3.519 1.00 87.31 237 LEU A O 1
ATOM 1926 N N . SER A 1 238 ? -8.169 3.040 -4.061 1.00 87.94 238 SER A N 1
ATOM 1927 C CA . SER A 1 238 ? -7.988 1.590 -4.117 1.00 87.94 238 SER A CA 1
ATOM 1928 C C . SER A 1 238 ? -6.795 1.223 -3.245 1.00 87.94 238 SER A C 1
ATOM 1930 O O . SER A 1 238 ? -5.714 1.782 -3.409 1.00 87.94 238 SER A O 1
ATOM 1932 N N . VAL A 1 239 ? -6.997 0.307 -2.308 1.00 90.19 239 VAL A N 1
ATOM 1933 C CA . VAL A 1 239 ? -5.968 -0.211 -1.411 1.00 90.19 239 VAL A CA 1
ATOM 1934 C C . VAL A 1 239 ? -5.753 -1.675 -1.733 1.00 90.19 239 VAL A C 1
ATOM 1936 O O . VAL A 1 239 ? -6.675 -2.473 -1.607 1.00 90.19 239 VAL A O 1
ATOM 1939 N N . TYR A 1 240 ? -4.534 -2.019 -2.127 1.00 89.25 240 TYR A N 1
ATOM 1940 C CA . TYR A 1 240 ? -4.095 -3.384 -2.379 1.00 89.25 240 TYR A CA 1
ATOM 1941 C C . TYR A 1 240 ? -3.312 -3.867 -1.161 1.00 89.25 240 TYR A C 1
ATOM 1943 O O . TYR A 1 240 ? -2.197 -3.409 -0.934 1.00 89.25 240 TYR A O 1
ATOM 1951 N N . ASP A 1 241 ? -3.897 -4.754 -0.360 1.00 91.12 241 ASP A N 1
ATOM 1952 C CA . ASP A 1 241 ? -3.256 -5.382 0.797 1.00 91.12 241 ASP A CA 1
ATOM 1953 C C . ASP A 1 241 ? -2.669 -6.740 0.400 1.00 91.12 241 ASP A C 1
ATOM 1955 O O . ASP A 1 241 ? -3.384 -7.700 0.087 1.00 91.12 241 ASP A O 1
ATOM 1959 N N . PHE A 1 242 ? -1.341 -6.803 0.401 1.00 89.50 242 PHE A N 1
ATOM 1960 C CA . PHE A 1 242 ? -0.559 -7.968 0.010 1.00 89.50 242 PHE A CA 1
ATOM 1961 C C . PHE A 1 242 ? -0.250 -8.916 1.169 1.00 89.50 242 PHE A C 1
ATOM 1963 O O . PHE A 1 242 ? 0.191 -10.042 0.917 1.00 89.50 242 PHE A O 1
ATOM 1970 N N . ASN A 1 243 ? -0.534 -8.518 2.414 1.00 89.00 243 ASN A N 1
ATOM 1971 C CA . ASN A 1 243 ? -0.393 -9.388 3.576 1.00 89.00 243 ASN A CA 1
ATOM 1972 C C . ASN A 1 243 ? -1.658 -10.261 3.713 1.00 89.00 243 ASN A C 1
ATOM 1974 O O . ASN A 1 243 ? -2.583 -10.011 4.500 1.00 89.00 243 ASN A O 1
ATOM 1978 N N . VAL A 1 244 ? -1.721 -11.291 2.865 1.00 89.12 244 VAL A N 1
ATOM 1979 C CA . VAL A 1 244 ? -2.851 -12.221 2.774 1.00 89.12 244 VAL A CA 1
ATOM 1980 C C . VAL A 1 244 ? -2.743 -13.305 3.840 1.00 89.12 244 VAL A C 1
ATOM 1982 O O . VAL A 1 244 ? -2.176 -14.373 3.628 1.00 89.12 244 VAL A O 1
ATOM 1985 N N . HIS A 1 245 ? -3.366 -13.048 4.985 1.00 90.81 245 HIS A N 1
ATOM 1986 C CA . HIS A 1 245 ? -3.534 -14.030 6.054 1.00 90.81 245 HIS A CA 1
ATOM 1987 C C . HIS A 1 245 ? -4.950 -14.654 6.023 1.00 90.81 245 HIS A C 1
ATOM 1989 O O . HIS A 1 245 ? -5.919 -13.923 5.788 1.00 90.81 245 HIS A O 1
ATOM 1995 N N . PRO A 1 246 ? -5.147 -15.959 6.326 1.00 92.81 246 PRO A N 1
ATOM 1996 C CA . PRO A 1 246 ? -6.472 -16.594 6.308 1.00 92.81 246 PRO A CA 1
ATOM 1997 C C . PRO A 1 246 ? -7.545 -15.862 7.126 1.00 92.81 246 PRO A C 1
ATOM 1999 O O . PRO A 1 246 ? -8.684 -15.737 6.676 1.00 92.81 246 PRO A O 1
ATOM 2002 N N . ARG A 1 247 ? -7.183 -15.307 8.294 1.00 88.81 247 ARG A N 1
ATOM 2003 C CA . ARG A 1 247 ? -8.112 -14.501 9.114 1.00 88.81 247 ARG A CA 1
ATOM 2004 C C . ARG A 1 247 ? -8.558 -13.222 8.401 1.00 88.81 247 ARG A C 1
ATOM 2006 O O . ARG A 1 247 ? -9.728 -12.860 8.484 1.00 88.81 247 ARG A O 1
ATOM 2013 N N . ARG A 1 248 ? -7.657 -12.563 7.667 1.00 88.31 248 ARG A N 1
ATOM 2014 C CA . ARG A 1 248 ? -7.969 -11.349 6.897 1.00 88.31 248 ARG A CA 1
ATOM 2015 C C . ARG A 1 248 ? -8.842 -11.663 5.696 1.00 88.31 248 ARG A C 1
ATOM 2017 O O . ARG A 1 248 ? -9.825 -10.974 5.469 1.00 88.31 248 ARG A O 1
ATOM 2024 N N . VAL A 1 249 ? -8.542 -12.748 4.985 1.00 91.31 249 VAL A N 1
ATOM 2025 C CA . VAL A 1 249 ? -9.391 -13.246 3.895 1.00 91.31 249 VAL A CA 1
ATOM 2026 C C . VAL A 1 249 ? -10.797 -13.547 4.408 1.00 91.31 249 VAL A C 1
ATOM 2028 O O . VAL A 1 249 ? -11.777 -13.183 3.763 1.00 91.31 249 VAL A O 1
ATOM 2031 N N . GLN A 1 250 ? -10.919 -14.181 5.576 1.00 91.12 250 GLN A N 1
ATOM 2032 C CA . GLN A 1 250 ? -12.219 -14.445 6.184 1.00 91.12 250 GLN A CA 1
ATOM 2033 C C . GLN A 1 250 ? -12.947 -13.149 6.565 1.00 91.12 250 GLN A C 1
ATOM 2035 O O . GLN A 1 250 ? -14.130 -13.025 6.258 1.00 91.12 250 GLN A O 1
ATOM 2040 N N . ALA A 1 251 ? -12.260 -12.187 7.186 1.00 88.50 251 ALA A N 1
ATOM 2041 C CA . ALA A 1 251 ? -12.834 -10.886 7.526 1.00 88.50 251 ALA A CA 1
ATOM 2042 C C . ALA A 1 251 ? -13.301 -10.122 6.276 1.00 88.50 251 ALA A C 1
ATOM 2044 O O . ALA A 1 251 ? -14.437 -9.663 6.230 1.00 88.50 251 ALA A O 1
ATOM 2045 N N . ALA A 1 252 ? -12.472 -10.079 5.230 1.00 88.94 252 ALA A N 1
ATOM 2046 C CA . ALA A 1 252 ? -12.798 -9.472 3.945 1.00 88.94 252 ALA A CA 1
ATOM 2047 C C . ALA A 1 252 ? -14.002 -10.138 3.273 1.00 88.94 252 ALA A C 1
ATOM 2049 O O . ALA A 1 252 ? -14.886 -9.451 2.772 1.00 88.94 252 ALA A O 1
ATOM 2050 N N . ARG A 1 253 ? -14.084 -11.474 3.306 1.00 90.56 253 ARG A N 1
ATOM 2051 C CA . ARG A 1 253 ? -15.238 -12.216 2.777 1.00 90.56 253 ARG A CA 1
ATOM 2052 C C . ARG A 1 253 ? -16.517 -11.938 3.558 1.00 90.56 253 ARG A C 1
ATOM 2054 O O . ARG A 1 253 ? -17.542 -11.738 2.924 1.00 90.56 253 ARG A O 1
ATOM 2061 N N . ARG A 1 254 ? -16.459 -11.912 4.895 1.00 88.81 254 ARG A N 1
ATOM 2062 C CA . ARG A 1 254 ? -17.615 -11.549 5.735 1.00 88.81 254 ARG A CA 1
ATOM 2063 C C . ARG A 1 254 ? -18.087 -10.138 5.402 1.00 88.81 254 ARG A C 1
ATOM 2065 O O . ARG A 1 254 ? -19.244 -9.953 5.055 1.00 88.81 254 ARG A O 1
ATOM 2072 N N . TYR A 1 255 ? -17.161 -9.180 5.366 1.00 86.75 255 TYR A N 1
ATOM 2073 C CA . TYR A 1 255 ? -17.480 -7.803 5.002 1.00 86.75 255 TYR A CA 1
ATOM 2074 C C . TYR A 1 255 ? -18.112 -7.702 3.608 1.00 86.75 255 TYR A C 1
ATOM 2076 O O . TYR A 1 255 ? -19.108 -7.008 3.442 1.00 86.75 255 TYR A O 1
ATOM 2084 N N . ALA A 1 256 ? -17.578 -8.418 2.615 1.00 84.81 256 ALA A N 1
ATOM 2085 C CA . ALA A 1 256 ? -18.119 -8.437 1.256 1.00 84.81 256 ALA A CA 1
ATOM 2086 C C . ALA A 1 256 ? -19.492 -9.132 1.142 1.00 84.81 256 ALA A C 1
ATOM 2088 O O . ALA A 1 256 ? -20.254 -8.827 0.228 1.00 84.81 256 ALA A O 1
ATOM 2089 N N . GLN A 1 257 ? -19.805 -10.079 2.031 1.00 85.38 257 GLN A N 1
ATOM 2090 C CA . GLN A 1 257 ? -21.115 -10.737 2.097 1.00 85.38 257 GLN A CA 1
ATOM 2091 C C . GLN A 1 257 ? -22.168 -9.821 2.723 1.00 85.38 257 GLN A C 1
ATOM 2093 O O . GLN A 1 257 ? -23.269 -9.706 2.188 1.00 85.38 257 GLN A O 1
ATOM 2098 N N . ASP A 1 258 ? -21.809 -9.152 3.819 1.00 81.06 258 ASP A N 1
ATOM 2099 C CA . ASP A 1 258 ? -22.709 -8.262 4.558 1.00 81.06 258 ASP A CA 1
ATOM 2100 C C . ASP A 1 258 ? -22.940 -6.938 3.810 1.00 81.06 258 ASP A C 1
ATOM 2102 O O . ASP A 1 258 ? -24.010 -6.336 3.898 1.00 81.06 258 ASP A O 1
ATOM 2106 N N . ASN A 1 259 ? -21.959 -6.507 3.013 1.00 68.75 259 ASN A N 1
ATOM 2107 C CA . ASN A 1 259 ? -22.029 -5.312 2.180 1.00 68.75 259 ASN A CA 1
ATOM 2108 C C . ASN A 1 259 ? -22.147 -5.728 0.713 1.00 68.75 259 ASN A C 1
ATOM 2110 O O . ASN A 1 259 ? -21.149 -5.795 -0.007 1.00 68.75 259 ASN A O 1
ATOM 2114 N N . VAL A 1 260 ? -23.383 -6.033 0.292 1.00 49.38 260 VAL A N 1
ATOM 2115 C CA . VAL A 1 260 ? -23.726 -6.461 -1.075 1.00 49.38 260 VAL A CA 1
ATOM 2116 C C . VAL A 1 260 ? -22.949 -5.620 -2.094 1.00 49.38 260 VAL A C 1
ATOM 2118 O O . VAL A 1 260 ? -23.053 -4.388 -2.075 1.00 49.38 260 VAL A O 1
ATOM 2121 N N . PRO A 1 261 ? -22.167 -6.254 -2.985 1.00 47.72 261 PRO A N 1
ATOM 2122 C CA . PRO A 1 261 ? -21.305 -5.536 -3.897 1.00 47.72 261 PRO A CA 1
ATOM 2123 C C . PRO A 1 261 ? -22.140 -4.583 -4.743 1.00 47.72 261 PRO A C 1
ATOM 2125 O O . PRO A 1 261 ? -23.124 -4.969 -5.379 1.00 47.72 261 PRO A O 1
ATOM 2128 N N . VAL A 1 262 ? -21.677 -3.337 -4.826 1.00 45.28 262 VAL A N 1
ATOM 2129 C CA . VAL A 1 262 ? -21.873 -2.550 -6.036 1.00 45.28 262 VAL A CA 1
ATOM 2130 C C . VAL A 1 262 ? -21.365 -3.457 -7.152 1.00 45.28 262 VAL A C 1
ATOM 2132 O O . VAL A 1 262 ? -20.162 -3.711 -7.234 1.00 45.28 262 VAL A O 1
ATOM 2135 N N . ARG A 1 263 ? -22.274 -4.033 -7.959 1.00 42.81 263 ARG A N 1
ATOM 2136 C CA . ARG A 1 263 ? -21.899 -4.557 -9.279 1.00 42.81 263 ARG A CA 1
ATOM 2137 C C . ARG A 1 263 ? -20.960 -3.513 -9.850 1.00 42.81 263 ARG A C 1
ATOM 2139 O O . ARG A 1 263 ? -21.310 -2.339 -9.761 1.00 42.81 263 ARG A O 1
ATOM 2146 N N . SER A 1 264 ? -19.806 -3.931 -10.362 1.00 43.28 264 SER A N 1
ATOM 2147 C CA . SER A 1 264 ? -18.843 -3.111 -11.098 1.00 43.28 264 SER A CA 1
ATOM 2148 C C . SER A 1 264 ? -19.502 -2.531 -12.352 1.00 43.28 264 SER A C 1
ATOM 2150 O O . SER A 1 264 ? -19.148 -2.828 -13.484 1.00 43.28 264 SER A O 1
ATOM 2152 N N . VAL A 1 265 ? -20.541 -1.745 -12.148 1.00 42.16 265 VAL A N 1
ATOM 2153 C CA . VAL A 1 265 ? -20.948 -0.682 -13.009 1.00 42.16 265 VAL A CA 1
ATOM 2154 C C . VAL A 1 265 ? -19.809 0.287 -12.776 1.00 42.16 265 VAL A C 1
ATOM 2156 O O . VAL A 1 265 ? -19.779 0.986 -11.763 1.00 42.16 265 VAL A O 1
ATOM 2159 N N . GLU A 1 266 ? -18.785 0.218 -13.631 1.00 47.47 266 GLU A N 1
ATOM 2160 C CA . GLU A 1 266 ? -18.030 1.418 -13.970 1.00 47.47 266 GLU A CA 1
ATOM 2161 C C . GLU A 1 266 ? -19.071 2.519 -14.023 1.00 47.47 266 GLU A C 1
ATOM 2163 O O . GLU A 1 266 ? -19.937 2.441 -14.891 1.00 47.47 266 GLU A O 1
ATOM 2168 N N . VAL A 1 267 ? -19.095 3.363 -12.980 1.00 47.84 267 VAL A N 1
ATOM 2169 C CA . VAL A 1 267 ? -20.123 4.371 -12.699 1.00 47.84 267 VAL A CA 1
ATOM 2170 C C . VAL A 1 267 ? -20.702 4.794 -14.028 1.00 47.84 267 VAL A C 1
ATOM 2172 O O . VAL A 1 267 ? -19.958 5.395 -14.801 1.00 47.84 267 VAL A O 1
ATOM 2175 N N . SER A 1 268 ? -21.917 4.323 -14.349 1.00 44.88 268 SER A N 1
ATOM 2176 C CA . SER A 1 268 ? -22.495 4.410 -15.690 1.00 44.88 268 SER A CA 1
ATOM 2177 C C . SER A 1 268 ? -22.638 5.872 -16.042 1.00 44.88 268 SER A C 1
ATOM 2179 O O . SER A 1 268 ? -23.699 6.414 -15.797 1.00 44.88 268 SER A O 1
ATOM 2181 N N . ARG A 1 269 ? -21.550 6.479 -16.526 1.00 51.41 269 ARG A N 1
ATOM 2182 C CA . ARG A 1 269 ? -21.321 7.747 -17.226 1.00 51.41 269 ARG A CA 1
ATOM 2183 C C . ARG A 1 269 ? -22.307 8.901 -16.993 1.00 51.41 269 ARG A C 1
ATOM 2185 O O . ARG A 1 269 ? -22.417 9.777 -17.838 1.00 51.41 269 ARG A O 1
ATOM 2192 N N . GLY A 1 270 ? -23.021 8.895 -15.882 1.00 47.16 270 GLY A N 1
ATOM 2193 C CA . GLY A 1 270 ? -24.273 9.600 -15.696 1.00 47.16 270 GLY A CA 1
ATOM 2194 C C . GLY A 1 270 ? -24.225 10.288 -14.354 1.00 47.16 270 GLY A C 1
ATOM 2195 O O . GLY A 1 270 ? -23.993 9.652 -13.327 1.00 47.16 270 GLY A O 1
ATOM 2196 N N . ASP A 1 271 ? -24.409 11.597 -14.414 1.00 53.78 271 ASP A N 1
ATOM 2197 C CA . ASP A 1 271 ? -24.195 12.602 -13.375 1.00 53.78 271 ASP A CA 1
ATOM 2198 C C . ASP A 1 271 ? -25.076 12.464 -12.116 1.00 53.78 271 ASP A C 1
ATOM 2200 O O . ASP A 1 271 ? -25.173 13.404 -11.333 1.00 53.78 271 ASP A O 1
ATOM 2204 N N . ASP A 1 272 ? -25.699 11.306 -11.890 1.00 54.56 272 ASP A N 1
ATOM 2205 C CA . ASP A 1 272 ? -26.810 11.132 -10.949 1.00 54.56 272 ASP A CA 1
ATOM 2206 C C . ASP A 1 272 ? -26.600 9.968 -9.967 1.00 54.56 272 ASP A C 1
ATOM 2208 O O . ASP A 1 272 ? -27.539 9.341 -9.475 1.00 54.56 272 ASP A O 1
ATOM 2212 N N . VAL A 1 273 ? -25.340 9.639 -9.665 1.00 58.25 273 VAL A N 1
ATOM 2213 C CA . VAL A 1 273 ? -25.066 8.799 -8.496 1.00 58.25 273 VAL A CA 1
ATOM 2214 C C . VAL A 1 273 ? -25.222 9.684 -7.271 1.00 58.25 273 VAL A C 1
ATOM 2216 O O . VAL A 1 273 ? -24.368 10.522 -6.996 1.00 58.25 273 VAL A O 1
ATOM 2219 N N . ASP A 1 274 ? -26.313 9.499 -6.533 1.00 62.16 274 ASP A N 1
ATOM 2220 C CA . ASP A 1 274 ? -26.491 10.081 -5.208 1.00 62.16 274 ASP A CA 1
ATOM 2221 C C . ASP A 1 274 ? -25.329 9.627 -4.305 1.00 62.16 274 ASP A C 1
ATOM 2223 O O . ASP A 1 274 ? -25.255 8.492 -3.828 1.00 62.16 274 ASP A O 1
ATOM 2227 N N . CYS A 1 275 ? -24.348 10.515 -4.144 1.00 57.94 275 CYS A N 1
ATOM 2228 C CA . CYS A 1 275 ? -23.090 10.249 -3.448 1.00 57.94 275 CYS A CA 1
ATOM 2229 C C . CYS A 1 275 ? -23.260 10.194 -1.924 1.00 57.94 275 CYS A C 1
ATOM 2231 O O . CYS A 1 275 ? -22.263 10.086 -1.211 1.00 57.94 275 CYS A O 1
ATOM 2233 N N . GLY A 1 276 ? -24.490 10.325 -1.413 1.00 61.03 276 GLY A N 1
ATOM 2234 C CA . GLY A 1 276 ? -24.767 10.426 0.017 1.00 61.03 276 GLY A CA 1
ATOM 2235 C C . GLY A 1 276 ? -24.325 9.206 0.827 1.00 61.03 276 GLY A C 1
ATOM 2236 O O . GLY A 1 276 ? -24.035 9.343 2.013 1.00 61.03 276 GLY A O 1
ATOM 2237 N N . GLN A 1 277 ? -24.213 8.025 0.209 1.00 67.06 277 GLN A N 1
ATOM 2238 C CA . GLN A 1 277 ? -23.798 6.811 0.907 1.00 67.06 277 GLN A CA 1
ATOM 2239 C C . GLN A 1 277 ? -22.383 6.386 0.497 1.00 67.06 277 GLN A C 1
ATOM 2241 O O . GLN A 1 277 ? -22.164 5.870 -0.601 1.00 67.06 277 GLN A O 1
ATOM 2246 N N . ARG A 1 278 ? -21.418 6.565 1.411 1.00 71.00 278 ARG A N 1
ATOM 2247 C CA . ARG A 1 278 ? -20.059 6.016 1.288 1.00 71.00 278 ARG A CA 1
ATOM 2248 C C . ARG A 1 278 ? -20.172 4.499 1.147 1.00 71.00 278 ARG A C 1
ATOM 2250 O O . ARG A 1 278 ? -20.606 3.817 2.071 1.00 71.00 278 ARG A O 1
ATOM 2257 N N . ARG A 1 279 ? -19.815 3.972 -0.023 1.00 81.25 279 ARG A N 1
ATOM 2258 C CA . ARG A 1 279 ? -19.753 2.527 -0.267 1.00 81.25 279 ARG A CA 1
ATOM 2259 C C . ARG A 1 279 ? -18.303 2.091 -0.340 1.00 81.25 279 ARG A C 1
ATOM 2261 O O . ARG A 1 279 ? -17.465 2.755 -0.954 1.00 81.25 279 ARG A O 1
ATOM 2268 N N . VAL A 1 280 ? -18.028 0.973 0.310 1.00 85.81 280 VAL A N 1
ATOM 2269 C CA . VAL A 1 280 ? -16.709 0.359 0.364 1.00 85.81 280 VAL A CA 1
ATOM 2270 C C . VAL A 1 280 ? -16.856 -1.013 -0.260 1.00 85.81 280 VAL A C 1
ATOM 2272 O O . VAL A 1 280 ? -17.699 -1.809 0.148 1.00 85.81 280 VAL A O 1
ATOM 2275 N N . HIS A 1 281 ? -16.073 -1.264 -1.295 1.00 88.38 281 HIS A N 1
ATOM 2276 C CA . HIS A 1 281 ? -16.044 -2.540 -1.978 1.00 88.38 281 HIS A CA 1
ATOM 2277 C C . HIS A 1 281 ? -14.785 -3.283 -1.563 1.00 88.38 281 HIS A C 1
ATOM 2279 O O . HIS A 1 281 ? -13.683 -2.813 -1.822 1.00 88.38 281 HIS A O 1
ATOM 2285 N N . VAL A 1 282 ? -14.952 -4.445 -0.943 1.00 90.31 282 VAL A N 1
ATOM 2286 C CA . VAL A 1 282 ? -13.843 -5.326 -0.583 1.00 90.31 282 VAL A CA 1
ATOM 2287 C C . VAL A 1 282 ? -13.909 -6.564 -1.464 1.00 90.31 282 VAL A C 1
ATOM 2289 O O . VAL A 1 282 ? -14.953 -7.214 -1.545 1.00 90.31 282 VAL A O 1
ATOM 2292 N N . ARG A 1 283 ? -12.792 -6.930 -2.094 1.00 91.06 283 ARG A N 1
ATOM 2293 C CA . ARG A 1 283 ? -12.656 -8.191 -2.828 1.00 91.06 283 ARG A CA 1
ATOM 2294 C C . ARG A 1 283 ? -11.358 -8.901 -2.481 1.00 91.06 283 ARG A C 1
ATOM 2296 O O . ARG A 1 283 ? -10.318 -8.282 -2.296 1.00 91.06 283 ARG A O 1
ATOM 2303 N N . VAL A 1 284 ? -11.421 -10.228 -2.423 1.00 92.06 284 VAL A N 1
ATOM 2304 C CA . VAL A 1 284 ? -10.228 -11.076 -2.317 1.00 92.06 284 VAL A CA 1
ATOM 2305 C C . VAL A 1 284 ? -9.877 -11.548 -3.719 1.00 92.06 284 VAL A C 1
ATOM 2307 O O . VAL A 1 284 ? -10.615 -12.337 -4.312 1.00 92.06 284 VAL A O 1
ATOM 2310 N N . VAL A 1 285 ? -8.761 -11.064 -4.250 1.00 90.44 285 VAL A N 1
ATOM 2311 C CA . VAL A 1 285 ? -8.269 -11.440 -5.572 1.00 90.44 285 VAL A CA 1
ATOM 2312 C C . VAL A 1 285 ? -7.398 -12.681 -5.424 1.00 90.44 285 VAL A C 1
ATOM 2314 O O . VAL A 1 285 ? -6.409 -12.686 -4.699 1.00 90.44 285 VAL A O 1
ATOM 2317 N N . THR A 1 286 ? -7.829 -13.764 -6.067 1.00 90.12 286 THR A N 1
ATOM 2318 C CA . THR A 1 286 ? -7.151 -15.077 -6.060 1.00 90.12 286 THR A CA 1
ATOM 2319 C C . THR A 1 286 ? -6.918 -15.625 -7.461 1.00 90.12 286 THR A C 1
ATOM 2321 O O . THR A 1 286 ? -6.214 -16.616 -7.623 1.00 90.12 286 THR A O 1
ATOM 2324 N N . VAL A 1 287 ? -7.528 -14.996 -8.466 1.00 87.94 287 VAL A N 1
ATOM 2325 C CA . VAL A 1 287 ? -7.339 -15.364 -9.864 1.00 87.94 287 VAL A CA 1
ATOM 2326 C C . VAL A 1 287 ? -5.982 -14.817 -10.297 1.00 87.94 287 VAL A C 1
ATOM 2328 O O . VAL A 1 287 ? -5.716 -13.642 -10.032 1.00 87.94 287 VAL A O 1
ATOM 2331 N N . PRO A 1 288 ? -5.130 -15.636 -10.928 1.00 87.75 288 PRO A N 1
ATOM 2332 C CA . PRO A 1 288 ? -3.842 -15.167 -11.393 1.00 87.75 288 PRO A CA 1
ATOM 2333 C C . PRO A 1 288 ? -4.001 -14.105 -12.483 1.00 87.75 288 PRO A C 1
ATOM 2335 O O . PRO A 1 288 ? -4.840 -14.226 -13.379 1.00 87.75 288 PRO A O 1
ATOM 2338 N N . THR A 1 289 ? -3.155 -13.081 -12.429 1.00 84.12 289 THR A N 1
ATOM 2339 C CA . THR A 1 289 ? -3.002 -12.125 -13.525 1.00 84.12 289 THR A CA 1
ATOM 2340 C C . THR A 1 289 ? -2.069 -12.743 -14.557 1.00 84.12 289 THR A C 1
ATOM 2342 O O . THR A 1 289 ? -0.895 -12.981 -14.267 1.00 84.12 289 THR A O 1
ATOM 2345 N N . ILE A 1 290 ? -2.585 -12.997 -15.759 1.00 87.50 290 ILE A N 1
ATOM 2346 C CA . ILE A 1 290 ? -1.803 -13.496 -16.893 1.00 87.50 290 ILE A CA 1
ATOM 2347 C C . ILE A 1 290 ? -1.517 -12.324 -17.823 1.00 87.50 290 ILE A C 1
ATOM 2349 O O . ILE A 1 290 ? -2.436 -11.685 -18.333 1.00 87.50 290 ILE A O 1
ATOM 2353 N N . VAL A 1 291 ? -0.237 -12.060 -18.057 1.00 82.62 291 VAL A N 1
ATOM 2354 C CA . VAL A 1 291 ? 0.228 -11.026 -18.975 1.00 82.62 291 VAL A CA 1
ATOM 2355 C C . VAL A 1 291 ? 0.947 -11.714 -20.125 1.00 82.62 291 VAL A C 1
ATOM 2357 O O . VAL A 1 291 ? 2.059 -12.218 -19.971 1.00 82.62 291 VAL A O 1
ATOM 2360 N N . SER A 1 292 ? 0.279 -11.776 -21.273 1.00 83.88 292 SER A N 1
ATOM 2361 C CA . SER A 1 292 ? 0.831 -12.379 -22.487 1.00 83.88 292 SER A CA 1
ATOM 2362 C C . SER A 1 292 ? 1.408 -11.290 -23.385 1.00 83.88 292 SER A C 1
ATOM 2364 O O . SER A 1 292 ? 0.734 -10.275 -23.568 1.00 83.88 292 SER A O 1
ATOM 2366 N N . PRO A 1 293 ? 2.612 -11.479 -23.955 1.00 80.25 293 PRO A N 1
ATOM 2367 C CA . PRO A 1 293 ? 3.144 -10.562 -24.941 1.00 80.25 293 PRO A CA 1
ATOM 2368 C C . PRO A 1 293 ? 2.181 -10.438 -26.108 1.00 80.25 293 PRO A C 1
ATOM 2370 O O . PRO A 1 293 ? 1.909 -11.407 -26.816 1.00 80.25 293 PRO A O 1
ATOM 2373 N N . ASP A 1 294 ? 1.673 -9.225 -26.285 1.00 76.56 294 ASP A N 1
ATOM 2374 C CA . ASP A 1 294 ? 1.059 -8.838 -27.537 1.00 76.56 294 ASP A CA 1
ATOM 2375 C C . ASP A 1 294 ? 2.189 -8.662 -28.551 1.00 76.56 294 ASP A C 1
ATOM 2377 O O . ASP A 1 294 ? 2.996 -7.737 -28.444 1.00 76.56 294 ASP A O 1
ATOM 2381 N N . TRP A 1 295 ? 2.299 -9.607 -29.481 1.00 60.53 295 TRP A N 1
ATOM 2382 C CA . TRP A 1 295 ? 3.359 -9.638 -30.487 1.00 60.53 295 TRP A CA 1
ATOM 2383 C C . TRP A 1 295 ? 3.271 -8.453 -31.456 1.00 60.53 295 TRP A C 1
ATOM 2385 O O . TRP A 1 295 ? 4.265 -8.143 -32.112 1.00 60.53 295 TRP A O 1
ATOM 2395 N N . GLU A 1 296 ? 2.126 -7.766 -31.514 1.00 70.44 296 GLU A N 1
ATOM 2396 C CA . GLU A 1 296 ? 1.958 -6.527 -32.276 1.00 70.44 296 GLU A CA 1
ATOM 2397 C C . GLU A 1 296 ? 2.501 -5.299 -31.524 1.00 70.44 296 GLU A C 1
ATOM 2399 O O . GLU A 1 296 ? 2.811 -4.276 -32.137 1.00 70.44 296 GLU A O 1
ATOM 2404 N N . SER A 1 297 ? 2.680 -5.385 -30.201 1.00 67.69 297 SER A N 1
ATOM 2405 C CA . SER A 1 297 ? 3.200 -4.287 -29.389 1.00 67.69 297 SER A CA 1
ATOM 2406 C C . SER A 1 297 ? 4.712 -4.403 -29.203 1.00 67.69 297 SER A C 1
ATOM 2408 O O . SER A 1 297 ? 5.203 -5.157 -28.362 1.00 67.69 297 SER A O 1
ATOM 2410 N N . GLU A 1 298 ? 5.481 -3.560 -29.901 1.00 63.59 298 GLU A N 1
ATOM 2411 C CA . GLU A 1 298 ? 6.943 -3.448 -29.722 1.00 63.59 298 GLU A CA 1
ATOM 2412 C C . GLU A 1 298 ? 7.376 -3.060 -28.286 1.00 63.59 298 GLU A C 1
ATOM 2414 O O . GLU A 1 298 ? 8.567 -3.019 -27.979 1.00 63.59 298 GLU A O 1
ATOM 2419 N N . SER A 1 299 ? 6.423 -2.747 -27.400 1.00 66.19 299 SER A N 1
ATOM 2420 C CA . SER A 1 299 ? 6.642 -2.171 -26.066 1.00 66.19 299 SER A CA 1
ATOM 2421 C C . SER A 1 299 ? 6.125 -3.044 -24.911 1.00 66.19 299 SER A C 1
ATOM 2423 O O . SER A 1 299 ? 5.872 -2.529 -23.818 1.00 66.19 299 SER A O 1
ATOM 2425 N N . HIS A 1 300 ? 5.933 -4.349 -25.130 1.00 70.88 300 HIS A N 1
ATOM 2426 C CA . HIS A 1 300 ? 5.431 -5.242 -24.086 1.00 70.88 300 HIS A CA 1
ATOM 2427 C C . HIS A 1 300 ? 6.478 -5.532 -22.981 1.00 70.88 300 HIS A C 1
ATOM 2429 O O . HIS A 1 300 ? 7.643 -5.784 -23.301 1.00 70.88 300 HIS A O 1
ATOM 2435 N N . PRO A 1 301 ? 6.090 -5.559 -21.683 1.00 68.94 301 PRO A N 1
ATOM 2436 C CA . PRO A 1 301 ? 7.028 -5.752 -20.573 1.00 68.94 301 PRO A CA 1
ATOM 2437 C C . PRO A 1 301 ? 7.710 -7.089 -20.424 1.00 68.94 301 PRO A C 1
ATOM 2439 O O . PRO A 1 301 ? 8.749 -7.215 -19.777 1.00 68.94 301 PRO A O 1
ATOM 2442 N N . PHE A 1 302 ? 7.100 -8.105 -20.992 1.00 75.25 302 PHE A N 1
ATOM 2443 C CA . PHE A 1 302 ? 7.571 -9.460 -20.855 1.00 75.25 302 PHE A CA 1
ATOM 2444 C C . PHE A 1 302 ? 7.824 -10.025 -22.240 1.00 75.25 302 PHE A C 1
ATOM 2446 O O . PHE A 1 302 ? 7.014 -9.837 -23.145 1.00 75.25 302 PHE A O 1
ATOM 2453 N N . LEU A 1 303 ? 8.963 -10.699 -22.392 1.00 78.81 303 LEU A N 1
ATOM 2454 C CA . LEU A 1 303 ? 9.311 -11.444 -23.606 1.00 78.81 303 LEU A CA 1
ATOM 2455 C C . LEU A 1 303 ? 8.561 -12.779 -23.691 1.00 78.81 303 LEU A C 1
ATOM 2457 O O . LEU A 1 303 ? 8.517 -13.408 -24.742 1.00 78.81 303 LEU A O 1
ATOM 2461 N N . GLU A 1 304 ? 7.997 -13.215 -22.570 1.00 84.19 304 GLU A N 1
ATOM 2462 C CA . GLU A 1 304 ? 7.251 -14.452 -22.412 1.00 84.19 304 GLU A CA 1
ATOM 2463 C C . GLU A 1 304 ? 5.921 -14.164 -21.719 1.00 84.19 304 GLU A C 1
ATOM 2465 O O . GLU A 1 304 ? 5.738 -13.102 -21.120 1.00 84.19 304 GLU A O 1
ATOM 2470 N N . THR A 1 305 ? 4.982 -15.106 -21.805 1.00 87.56 305 THR A N 1
ATOM 2471 C CA . THR A 1 305 ? 3.764 -15.020 -20.997 1.00 87.56 305 THR A CA 1
ATOM 2472 C C . THR A 1 305 ? 4.148 -15.181 -19.539 1.00 87.56 305 THR A C 1
ATOM 2474 O O . THR A 1 305 ? 4.758 -16.183 -19.165 1.00 87.56 305 THR A O 1
ATOM 2477 N N . VAL A 1 306 ? 3.782 -14.202 -18.723 1.00 86.38 306 VAL A N 1
ATOM 2478 C CA . VAL A 1 306 ? 4.021 -14.249 -17.287 1.00 86.38 306 VAL A CA 1
ATOM 2479 C C . VAL A 1 306 ? 2.711 -14.390 -16.540 1.00 86.38 306 VAL A C 1
ATOM 2481 O O . VAL A 1 306 ? 1.690 -13.807 -16.900 1.00 86.38 306 VAL A O 1
ATOM 2484 N N . GLU A 1 307 ? 2.761 -15.176 -15.477 1.00 88.75 307 GLU A N 1
ATOM 2485 C CA . GLU A 1 307 ? 1.657 -15.371 -14.555 1.00 88.75 307 GLU A CA 1
ATOM 2486 C C . GLU A 1 307 ? 2.075 -14.875 -13.175 1.00 88.75 307 GLU A C 1
ATOM 2488 O O . GLU A 1 307 ? 3.148 -15.223 -12.670 1.00 88.75 307 GLU A O 1
ATOM 2493 N N . ASN A 1 308 ? 1.210 -14.072 -12.566 1.00 82.38 308 ASN A N 1
ATOM 2494 C CA . ASN A 1 308 ? 1.281 -13.721 -11.160 1.00 82.38 308 ASN A CA 1
ATOM 2495 C C . ASN A 1 308 ? 0.075 -14.327 -10.440 1.00 82.38 308 ASN A C 1
ATOM 2497 O O . ASN A 1 308 ? -1.055 -13.894 -10.652 1.00 82.38 308 ASN A O 1
ATOM 2501 N N . SER A 1 309 ? 0.327 -15.291 -9.559 1.00 80.88 309 SER A N 1
ATOM 2502 C CA . SER A 1 309 ? -0.704 -16.026 -8.824 1.00 80.88 309 SER A CA 1
ATOM 2503 C C . SER A 1 309 ? -0.832 -15.612 -7.356 1.00 80.88 309 SER A C 1
ATOM 2505 O O . SER A 1 309 ? -1.562 -16.260 -6.604 1.00 80.88 309 SER A O 1
ATOM 2507 N N . LEU A 1 310 ? -0.093 -14.594 -6.896 1.00 87.81 310 LEU A N 1
ATOM 2508 C CA . LEU A 1 310 ? -0.125 -14.220 -5.485 1.00 87.81 310 LEU A CA 1
ATOM 2509 C C . LEU A 1 310 ? -1.433 -13.492 -5.159 1.00 87.81 310 LEU A C 1
ATOM 2511 O O . LEU A 1 310 ? -1.702 -12.435 -5.738 1.00 87.81 310 LEU A O 1
ATOM 2515 N N . PRO A 1 311 ? -2.225 -13.997 -4.197 1.00 91.62 311 PRO A N 1
ATOM 2516 C CA . PRO A 1 311 ? -3.463 -13.342 -3.830 1.00 91.62 311 PRO A CA 1
ATOM 2517 C C . PRO A 1 311 ? -3.195 -11.979 -3.187 1.00 91.62 311 PRO A C 1
ATOM 2519 O O . PRO A 1 311 ? -2.100 -11.701 -2.673 1.00 91.62 311 PRO A O 1
ATOM 2522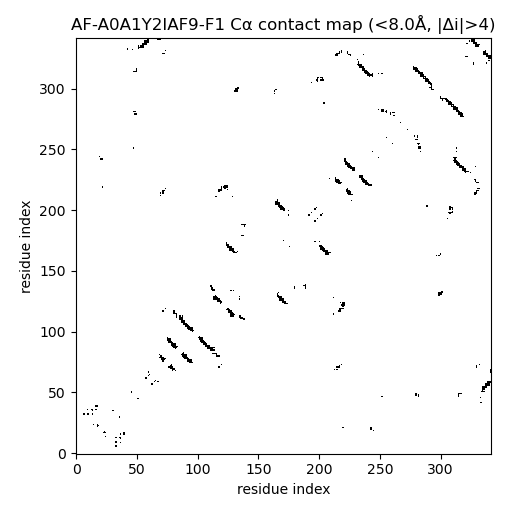 N N . TYR A 1 312 ? -4.233 -11.150 -3.180 1.00 92.25 312 TYR A N 1
ATOM 2523 C CA . TYR A 1 312 ? -4.286 -9.888 -2.447 1.00 92.25 312 TYR A CA 1
ATOM 2524 C C . TYR A 1 312 ? -5.729 -9.542 -2.071 1.00 92.25 312 TYR A C 1
ATOM 2526 O O . TYR A 1 312 ? -6.686 -1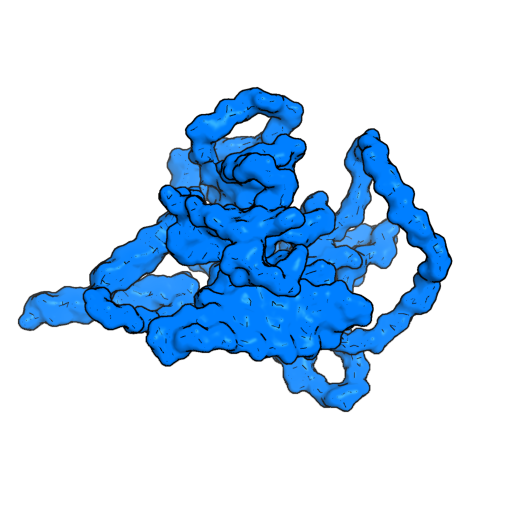0.102 -2.612 1.00 92.25 312 TYR A O 1
ATOM 2534 N N . ILE A 1 313 ? -5.898 -8.640 -1.110 1.00 92.75 313 ILE A N 1
ATOM 2535 C CA . ILE A 1 313 ? -7.201 -8.057 -0.783 1.00 92.75 313 ILE A CA 1
ATOM 2536 C C . ILE A 1 313 ? -7.225 -6.665 -1.400 1.00 92.75 313 ILE A C 1
ATOM 2538 O O . ILE A 1 313 ? -6.322 -5.874 -1.153 1.00 92.75 313 ILE A O 1
ATOM 2542 N N . GLU A 1 314 ? -8.230 -6.367 -2.214 1.00 92.00 314 GLU A N 1
ATOM 2543 C CA . GLU A 1 314 ? -8.461 -5.009 -2.695 1.00 92.00 314 GLU A CA 1
ATOM 2544 C C . GLU A 1 314 ? -9.649 -4.404 -1.969 1.00 92.00 314 GLU A C 1
ATOM 2546 O O . GLU A 1 314 ? -10.746 -4.971 -1.978 1.00 92.00 314 GLU A O 1
ATOM 2551 N N . THR A 1 315 ? -9.433 -3.227 -1.398 1.00 91.62 315 THR A N 1
ATOM 2552 C CA . THR A 1 315 ? -10.498 -2.392 -0.864 1.00 91.62 315 THR A CA 1
ATOM 2553 C C . THR A 1 315 ? -10.606 -1.118 -1.682 1.00 91.62 315 THR A C 1
ATOM 2555 O O . THR A 1 315 ? -9.633 -0.391 -1.852 1.00 91.62 315 THR A O 1
ATOM 2558 N N . ILE A 1 316 ? -11.800 -0.826 -2.180 1.00 89.94 316 ILE A N 1
ATOM 2559 C CA . ILE A 1 316 ? -12.090 0.338 -3.006 1.00 89.94 316 ILE A CA 1
ATOM 2560 C C . ILE A 1 316 ? -13.121 1.198 -2.290 1.00 89.94 316 ILE A C 1
ATOM 2562 O O . ILE A 1 316 ? -14.145 0.698 -1.828 1.00 89.94 316 ILE A O 1
ATOM 2566 N N . THR A 1 317 ? -12.909 2.506 -2.264 1.00 89.06 317 THR A N 1
ATOM 2567 C CA . THR A 1 317 ? -13.945 3.466 -1.882 1.00 89.06 317 THR A CA 1
ATOM 2568 C C . THR A 1 317 ? -13.921 4.674 -2.811 1.00 89.06 317 THR A C 1
ATOM 2570 O O . THR A 1 317 ? -12.951 4.900 -3.535 1.00 89.06 317 THR A O 1
ATOM 2573 N N . VAL A 1 318 ? -15.005 5.441 -2.821 1.00 86.50 318 VAL A N 1
ATOM 2574 C CA . VAL A 1 318 ? -15.074 6.720 -3.528 1.00 86.50 318 VAL A CA 1
ATOM 2575 C C . VAL A 1 318 ? -15.132 7.820 -2.485 1.00 86.50 318 VAL A C 1
ATOM 2577 O O . VAL A 1 318 ? -16.004 7.814 -1.618 1.00 86.50 318 VAL A O 1
ATOM 2580 N N . VAL A 1 319 ? -14.201 8.760 -2.577 1.00 85.31 319 VAL A N 1
ATOM 2581 C CA . VAL A 1 319 ? -14.151 9.946 -1.724 1.00 85.31 319 VAL A CA 1
ATOM 2582 C C . VAL A 1 319 ? -14.448 11.183 -2.553 1.00 85.31 319 VAL A C 1
ATOM 2584 O O . VAL A 1 319 ? -14.157 11.240 -3.751 1.00 85.31 319 VAL A O 1
ATOM 2587 N N . LYS A 1 320 ? -15.060 12.177 -1.917 1.00 84.06 320 LYS A N 1
ATOM 2588 C CA . LYS A 1 320 ? -15.294 13.475 -2.536 1.00 84.06 320 LYS A CA 1
ATOM 2589 C C . LYS A 1 320 ? -13.983 14.256 -2.523 1.00 84.06 320 LYS A C 1
ATOM 2591 O O . LYS A 1 320 ? -13.485 14.558 -1.448 1.00 84.06 320 LYS A O 1
ATOM 2596 N N . GLY A 1 321 ? -13.474 14.577 -3.707 1.00 74.44 321 GLY A N 1
ATOM 2597 C CA . GLY A 1 321 ? -12.360 15.497 -3.897 1.00 74.44 321 GLY A CA 1
ATOM 2598 C C . GLY A 1 321 ? -12.691 16.874 -3.334 1.00 74.44 321 GLY A C 1
ATOM 2599 O O . GLY A 1 321 ? -13.797 17.385 -3.554 1.00 74.44 321 GLY A O 1
ATOM 2600 N N . GLY A 1 322 ? -11.734 17.485 -2.634 1.00 70.31 322 GLY A N 1
ATOM 2601 C CA . GLY A 1 322 ? -11.756 18.912 -2.327 1.00 70.31 322 GLY A CA 1
ATOM 2602 C C . GLY A 1 322 ? -11.958 19.785 -3.577 1.00 70.31 322 GLY A C 1
ATOM 2603 O O . GLY A 1 322 ? -11.911 19.330 -4.718 1.00 70.31 322 GLY A O 1
ATOM 2604 N N . THR A 1 323 ? -12.175 21.087 -3.391 1.00 66.44 323 THR A N 1
ATOM 2605 C CA . THR A 1 323 ? -12.467 22.039 -4.485 1.00 66.44 323 THR A CA 1
ATOM 2606 C C . THR A 1 323 ? -11.312 22.250 -5.485 1.00 66.44 323 THR A C 1
ATOM 2608 O O . THR A 1 323 ? -11.446 23.053 -6.408 1.00 66.44 323 THR A O 1
ATOM 2611 N N . GLY A 1 324 ? -10.175 21.568 -5.310 1.00 65.38 324 GLY A N 1
ATOM 2612 C CA . GLY A 1 324 ? -8.974 21.684 -6.135 1.00 65.38 324 GLY A CA 1
ATOM 2613 C C . GLY A 1 324 ? -8.927 20.670 -7.280 1.00 65.38 324 GLY A C 1
ATOM 2614 O O . GLY A 1 324 ? -9.308 19.513 -7.134 1.00 65.38 324 GLY A O 1
ATOM 2615 N N . ARG A 1 325 ? -8.393 21.083 -8.437 1.00 66.00 325 ARG A N 1
ATOM 2616 C CA . ARG A 1 325 ? -8.286 20.214 -9.624 1.00 66.00 325 ARG A CA 1
ATOM 2617 C C . ARG A 1 325 ? -7.288 19.068 -9.452 1.00 66.00 325 ARG A C 1
ATOM 2619 O O . ARG A 1 325 ? -7.331 18.146 -10.262 1.00 66.00 325 ARG A O 1
ATOM 2626 N N . ASN A 1 326 ? -6.405 19.114 -8.449 1.00 73.19 326 ASN A N 1
ATOM 2627 C CA . ASN A 1 326 ? -5.252 18.219 -8.316 1.00 73.19 326 ASN A CA 1
ATOM 2628 C C . ASN A 1 326 ? -5.128 17.495 -6.976 1.00 73.19 326 ASN A C 1
ATOM 2630 O O . ASN A 1 326 ? -4.046 17.014 -6.666 1.00 73.19 326 ASN A O 1
ATOM 2634 N N . VAL A 1 327 ? -6.226 17.333 -6.239 1.00 76.00 327 VAL A N 1
ATOM 2635 C CA . VAL A 1 327 ? -6.211 16.604 -4.968 1.00 76.00 327 VAL A CA 1
ATOM 2636 C C . VAL A 1 327 ? -5.605 15.203 -5.124 1.00 76.00 327 VAL A C 1
ATOM 2638 O O . VAL A 1 327 ? -5.876 14.465 -6.074 1.00 76.00 327 VAL A O 1
ATOM 2641 N N . GLN A 1 328 ? -4.758 14.846 -4.174 1.00 79.12 328 GLN A N 1
ATOM 2642 C CA . GLN A 1 328 ? -4.152 13.542 -3.996 1.00 79.12 328 GLN A CA 1
ATOM 2643 C C . GLN A 1 328 ? -4.549 13.011 -2.622 1.00 79.12 328 GLN A C 1
ATOM 2645 O O . GLN A 1 328 ? -4.778 13.784 -1.700 1.00 79.12 328 GLN A O 1
ATOM 2650 N N . TYR A 1 329 ? -4.639 11.692 -2.483 1.00 81.62 329 TYR A N 1
ATOM 2651 C CA . TYR A 1 329 ? -4.941 11.080 -1.195 1.00 81.62 329 TYR A CA 1
ATOM 2652 C C . TYR A 1 329 ? -3.780 10.209 -0.760 1.00 81.62 329 TYR A C 1
ATOM 2654 O O . TYR A 1 329 ? -3.330 9.340 -1.503 1.00 81.62 329 TYR A O 1
ATOM 2662 N N . ILE A 1 330 ? -3.314 10.470 0.450 1.00 79.38 330 ILE A N 1
ATOM 2663 C CA . ILE A 1 330 ? -2.257 9.745 1.139 1.00 79.38 330 ILE A CA 1
ATOM 2664 C C . ILE A 1 330 ? -2.921 9.067 2.339 1.00 79.38 330 ILE A C 1
ATOM 2666 O O . ILE A 1 330 ? -3.887 9.592 2.886 1.00 79.38 330 ILE A O 1
ATOM 2670 N N . MET A 1 331 ? -2.450 7.892 2.743 1.00 80.00 331 MET A N 1
ATOM 2671 C CA . MET A 1 331 ? -3.026 7.177 3.882 1.00 80.00 331 MET A CA 1
ATOM 2672 C C . MET A 1 331 ? -1.934 6.743 4.852 1.00 80.00 331 MET A C 1
ATOM 2674 O O . MET A 1 331 ? -0.858 6.307 4.433 1.00 80.00 331 MET A O 1
ATOM 2678 N N . ASP A 1 332 ? -2.210 6.870 6.142 1.00 77.31 332 ASP A N 1
ATOM 2679 C CA . ASP A 1 332 ? -1.421 6.256 7.207 1.00 77.31 332 ASP A CA 1
ATOM 2680 C C . ASP A 1 332 ? -2.330 5.394 8.098 1.00 77.31 332 ASP A C 1
ATOM 2682 O O . ASP A 1 332 ? -3.431 5.019 7.698 1.00 77.31 332 ASP A O 1
ATOM 2686 N N . ASP A 1 333 ? -1.851 5.004 9.277 1.00 72.31 333 ASP A N 1
ATOM 2687 C CA . ASP A 1 333 ? -2.610 4.140 10.184 1.00 72.31 333 ASP A CA 1
ATOM 2688 C C . ASP A 1 333 ? -3.791 4.804 10.865 1.00 72.31 333 ASP A C 1
ATOM 2690 O O . ASP A 1 333 ? -4.673 4.109 11.373 1.00 72.31 333 ASP A O 1
ATOM 2694 N N . GLU A 1 334 ? -3.807 6.129 10.891 1.00 69.31 334 GLU A N 1
ATOM 2695 C CA . GLU A 1 334 ? -4.777 6.894 11.648 1.00 69.31 334 GLU A CA 1
ATOM 2696 C C . GLU A 1 334 ? -5.655 7.768 10.757 1.00 69.31 334 GLU A C 1
ATOM 2698 O O . GLU A 1 334 ? -6.773 8.103 11.156 1.00 69.31 334 GLU A O 1
ATOM 2703 N N . ARG A 1 335 ? -5.175 8.125 9.561 1.00 76.62 335 ARG A N 1
ATOM 2704 C CA . ARG A 1 335 ? -5.719 9.230 8.779 1.00 76.62 335 ARG A CA 1
ATOM 2705 C C . ARG A 1 335 ? -5.737 8.943 7.285 1.00 76.62 335 ARG A C 1
ATOM 2707 O O . ARG A 1 335 ? -4.813 8.365 6.707 1.00 76.62 335 ARG A O 1
ATOM 2714 N N . LEU A 1 336 ? -6.768 9.487 6.646 1.00 82.19 336 LEU A N 1
ATOM 2715 C CA . LEU A 1 336 ? -6.752 9.791 5.224 1.00 82.19 336 LEU A CA 1
ATOM 2716 C C . LEU A 1 336 ? -6.325 11.250 5.065 1.00 82.19 336 LEU A C 1
ATOM 2718 O O . LEU A 1 336 ? -6.985 12.156 5.563 1.00 82.19 336 LEU A O 1
ATOM 2722 N N . ILE A 1 337 ? -5.220 11.484 4.381 1.00 81.00 337 ILE A N 1
ATOM 2723 C CA . ILE A 1 337 ? -4.679 12.815 4.142 1.00 81.00 337 ILE A CA 1
ATOM 2724 C C . ILE A 1 337 ? -5.083 13.244 2.736 1.00 81.00 337 ILE A C 1
ATOM 2726 O O . ILE A 1 337 ? -4.738 12.591 1.751 1.00 81.00 337 ILE A O 1
ATOM 2730 N N . GLU A 1 338 ? -5.804 14.352 2.645 1.00 83.88 338 GLU A N 1
ATOM 2731 C CA . GLU A 1 338 ? -6.095 15.039 1.396 1.00 83.88 338 GLU A CA 1
ATOM 2732 C C . GLU A 1 338 ? -4.968 16.037 1.104 1.00 83.88 338 GLU A C 1
ATOM 2734 O O . GLU A 1 338 ? -4.861 17.084 1.738 1.00 83.88 338 GLU A O 1
ATOM 2739 N N . PHE A 1 339 ? -4.103 15.711 0.149 1.00 79.38 339 PHE A N 1
ATOM 2740 C CA . PHE A 1 339 ? -2.976 16.542 -0.255 1.00 79.38 339 PHE A CA 1
ATOM 2741 C C . PHE A 1 339 ? -3.326 17.351 -1.504 1.00 79.38 339 PHE A C 1
ATOM 2743 O O . PHE A 1 339 ? -3.663 16.780 -2.541 1.00 79.38 339 PHE A O 1
ATOM 2750 N N . ASN A 1 340 ? -3.233 18.679 -1.435 1.00 77.81 340 ASN A N 1
ATOM 2751 C CA . ASN A 1 340 ? -3.490 19.554 -2.580 1.00 77.81 340 ASN A CA 1
ATOM 2752 C C . ASN A 1 340 ? -2.168 20.140 -3.116 1.00 77.81 340 ASN A C 1
ATOM 2754 O O . ASN A 1 340 ? -1.690 21.136 -2.565 1.00 77.81 340 ASN A O 1
ATOM 2758 N N . PRO A 1 341 ? -1.551 19.532 -4.149 1.00 66.94 341 PRO A N 1
ATOM 2759 C CA . PRO A 1 341 ? -0.425 20.132 -4.847 1.00 66.94 341 PRO A CA 1
ATOM 2760 C C . PRO A 1 341 ? -0.916 21.365 -5.613 1.00 66.94 341 PRO A C 1
ATOM 2762 O O . PRO A 1 341 ? -1.933 21.298 -6.310 1.00 66.94 341 PRO A O 1
ATOM 2765 N N . LEU A 1 342 ? -0.193 22.469 -5.429 1.00 64.19 342 LEU A N 1
ATOM 2766 C CA . LEU A 1 342 ? -0.439 23.779 -6.036 1.00 64.19 342 LEU A CA 1
ATOM 2767 C C . LEU A 1 342 ? -0.780 23.745 -7.533 1.00 64.19 342 LEU A C 1
ATOM 2769 O O . LEU A 1 342 ? -0.163 22.947 -8.280 1.00 64.19 342 LEU A O 1
#

Radius of gyration: 21.85 Å; Cα contacts (8 Å, |Δi|>4): 565; chains: 1; bounding box: 58×43×74 Å

Sequence (342 aa):
MLLSDIDETVSLIYQIELGFESLEAYQVDGLSSSELLERLLDRRVRWLTLDWSFVESLRAEEAVPQSNLPYDLKNGTFLNITNHARIVTMNTIILPTRADPQPRYTNRPLVFIALGVTTDPTQDLLVVLDVGGRINLGSLSTRMGAEGADHNLELEDRPYDHRPNRYMGFVHTHHLMTYLDARAVGEPPRLVPWSQWGPKNNRFEPHYDPLVTSARNVHGQRAVFSRKLYTLRYHRLSVYDFNVHPRRVQAARRYAQDNVPVRSVEVSRGDDVDCGQRRVHVRVVTVPTIVSPDWESESHPFLETVENSLPYIETITVVKGGTGRNVQYIMDDERLIEFNPL

Organism: Trametes coccinea (strain BRFM310) (NCBI:txid1353009)

Solvent-accessible surface area (backbone atoms only — not comparable to full-atom values): 20391 Å² total; per-residue (Å²): 106,74,69,58,57,50,53,53,52,38,37,52,51,33,54,54,52,29,58,72,69,75,46,78,93,77,88,56,92,94,60,52,46,61,58,53,36,51,51,54,54,51,39,54,48,33,68,62,56,66,63,57,92,44,73,48,77,45,50,42,67,80,76,43,78,86,64,9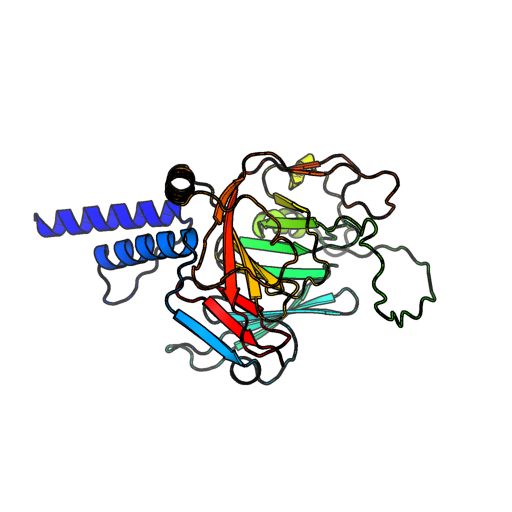7,65,79,64,39,75,52,97,58,26,38,36,33,66,46,70,56,98,59,36,31,34,41,34,36,37,36,54,54,42,98,90,44,76,63,65,45,78,49,78,46,82,41,68,33,55,56,82,42,67,40,62,20,90,90,45,48,32,32,38,48,32,47,83,54,32,64,89,44,80,42,66,91,82,86,80,85,83,82,87,86,78,88,79,84,75,80,89,71,92,64,79,88,64,89,65,78,89,28,45,38,38,40,35,36,38,63,69,55,42,62,69,55,75,76,56,63,92,85,64,76,58,76,87,75,59,58,91,78,62,32,53,88,50,33,44,63,44,85,42,92,68,86,73,83,76,39,32,61,29,45,53,55,58,25,41,34,36,36,39,83,41,96,56,69,50,31,27,40,36,38,36,41,33,55,74,72,41,73,69,53,55,50,50,43,51,52,50,31,64,77,43,70,68,77,68,87,61,69,74,71,92,56,100,74,70,78,73,86,64,83,56,58,46,44,46,78,46,65,78,56,43,73,49,65,52,51,88,87,46,97,48,48,56,40,100,49,72,44,62,26,59,65,48,32,36,39,30,35,37,64,45,75,41,59,100,49,94,52,60,29,46,40,61,63,86,80,38,36,32,40,34,40,60,129

Secondary structure (DSSP, 8-state):
-HHHHHHHHHHHHHHHHHHHHT------TT--HHHHHHHHHHHHHHHHH---S-EEEEEHHHH-TT--S--EEETTEEEEEEEETTEEEEEEEEPP-SS--S-EEEEEEE--B-SEEEEETTTTEEEEEESSS--B-S---------------------------EEEEEEEHHHHHHHHTT--TTPPPPPPPHHHHSTTTEEEEEE----TTS-EEEETTEEEEEEE-SSTTEEEEEEEE----HHHHHHHHHHHHHS---------S-S---TTS--EEEEEE-SPEEE---TT-TT-S-SS-EEE---EEEEEEEEEPPSSTT-EEEE-SS-EEEEE--

pLDDT: mean 72.15, std 16.8, range [23.3, 96.38]

Mean predicted aligned error: 11.04 Å